Protein AF-A0A9E2RJD7-F1 (afdb_monomer)

Sequence (339 aa):
SLTEQWLLGLLASWIVAVNPAWIDEAVRGLRLESLSLLLLAVLGVWVWARGWPGAVLLGALTGFMALVQSPAFGIVLPLIWLGWLLNLWRERHGLALLRPLQWRWSHLVLASLVAVLMFCPHLYGLYKVHGDPSWPSYGYARWNANVEFRDRLGTVGFPSVEEFEKDLYAGPRITYGEYLFGMHSIPKLLYGHMKGWVESSVYMSTSHTPHLKGLVFLHQASGSTAVLRHVTVVTSVVFVSSLFLTALGWADLWRRPQYWWVPFLSLWGTWYAAFLYSVRVIEPFRHTGHVYPLLLFCLLWGALQAYQWLRAFLFDDAGPPSASLFSTVKNKKLAGTFQ

Solvent-accessible surface area (backbone atoms only — not comparable to full-atom values): 18258 Å² total; per-residue (Å²): 108,72,67,56,55,52,50,50,51,51,50,43,52,50,53,52,74,71,25,55,60,54,56,56,43,59,76,75,45,62,62,52,61,48,44,26,52,34,50,52,48,34,53,49,38,60,61,67,45,56,62,67,69,31,17,49,50,37,6,45,41,46,14,52,36,20,69,78,38,61,69,45,44,77,47,54,54,56,48,57,51,47,56,52,52,50,31,55,54,28,54,78,70,74,43,85,64,44,56,59,75,76,73,47,71,69,35,53,50,48,12,50,50,45,18,48,62,62,37,44,62,58,35,50,50,36,25,72,77,66,76,31,58,60,53,73,52,29,43,53,25,22,29,44,48,49,68,66,43,57,91,46,49,61,38,95,82,40,27,42,62,73,46,37,77,76,34,58,55,44,51,63,92,31,47,58,62,48,48,55,63,67,72,36,52,70,69,57,48,55,52,26,27,54,50,11,38,55,51,42,53,51,50,59,70,45,40,74,42,85,68,47,61,56,51,54,60,74,33,58,90,60,48,71,62,52,52,58,73,70,54,43,74,65,54,47,51,52,47,53,49,48,52,50,23,24,51,49,13,32,59,54,32,54,73,33,49,77,39,38,62,48,50,52,46,35,49,52,52,38,46,87,53,6,38,45,39,53,65,65,69,47,67,55,59,81,70,31,50,53,35,43,67,47,47,44,46,25,26,54,48,11,45,51,52,53,50,54,51,50,50,56,68,74,64,64,72,83,57,76,77,59,60,72,86,72,53,68,83,75,75,76,74,77,86,68,81,86,128

pLDDT: mean 86.59, std 13.79, range [44.34, 98.5]

Radius of gyration: 23.08 Å; Cα contacts (8 Å, |Δi|>4): 358; chains: 1; bounding box: 63×57×62 Å

Structure (mmCIF, N/CA/C/O backbone):
data_AF-A0A9E2RJD7-F1
#
_entry.id   AF-A0A9E2RJD7-F1
#
loop_
_atom_site.group_PDB
_atom_site.id
_atom_site.type_symbol
_atom_site.label_atom_id
_atom_site.label_alt_id
_atom_site.label_comp_id
_atom_site.label_asym_id
_atom_site.label_entity_id
_atom_site.label_seq_id
_atom_site.pdbx_PDB_ins_code
_atom_site.Cartn_x
_atom_site.Cartn_y
_atom_site.Cartn_z
_atom_site.occupancy
_atom_site.B_iso_or_equiv
_atom_site.auth_seq_id
_atom_site.auth_comp_id
_atom_site.auth_asym_id
_atom_site.auth_atom_id
_atom_site.pdbx_PDB_model_num
ATOM 1 N N . SER A 1 1 ? -13.465 -4.434 24.933 1.00 76.12 1 SER A N 1
ATOM 2 C CA . SER A 1 1 ? -13.033 -3.376 25.880 1.00 76.12 1 SER A CA 1
ATOM 3 C C . SER A 1 1 ? -11.780 -2.677 25.349 1.00 76.12 1 SER A C 1
ATOM 5 O O . SER A 1 1 ? -11.195 -3.159 24.384 1.00 76.12 1 SER A O 1
ATOM 7 N N . LEU A 1 2 ? -11.353 -1.546 25.930 1.00 77.25 2 LEU A N 1
ATOM 8 C CA . LEU A 1 2 ? -10.077 -0.907 25.555 1.00 77.25 2 LEU A CA 1
ATOM 9 C C . LEU A 1 2 ? -8.890 -1.862 25.801 1.00 77.25 2 LEU A C 1
ATOM 11 O O . LEU A 1 2 ? -7.984 -1.947 24.981 1.00 77.25 2 LEU A O 1
ATOM 15 N N . THR A 1 3 ? -8.948 -2.643 26.883 1.00 85.94 3 THR A N 1
ATOM 16 C CA . THR A 1 3 ? -7.951 -3.659 27.252 1.00 85.94 3 THR A CA 1
ATOM 17 C C . THR A 1 3 ? -7.737 -4.706 26.159 1.00 85.94 3 THR A C 1
ATOM 19 O O . THR A 1 3 ? -6.598 -5.024 25.836 1.00 85.94 3 THR A O 1
ATOM 22 N N . GLU A 1 4 ? -8.813 -5.200 25.539 1.00 81.31 4 GLU A N 1
ATOM 23 C CA . GLU A 1 4 ? -8.712 -6.150 24.420 1.00 81.31 4 GLU A CA 1
ATOM 24 C C . GLU A 1 4 ? -7.982 -5.529 23.226 1.00 81.31 4 GLU A C 1
ATOM 26 O O . GLU A 1 4 ? -7.115 -6.163 22.641 1.00 81.31 4 GLU A O 1
ATOM 31 N N . GLN A 1 5 ? -8.275 -4.270 22.890 1.00 82.88 5 GLN A N 1
ATOM 32 C CA . GLN A 1 5 ? -7.631 -3.586 21.763 1.00 82.88 5 GLN A CA 1
ATOM 33 C C . GLN A 1 5 ? -6.129 -3.391 21.997 1.00 82.88 5 GLN A C 1
ATOM 35 O O . GLN A 1 5 ? -5.339 -3.602 21.078 1.00 82.88 5 GLN A O 1
ATOM 40 N N . TRP A 1 6 ? -5.729 -3.044 23.224 1.00 87.12 6 TRP A N 1
ATOM 41 C CA . TRP A 1 6 ? -4.317 -2.964 23.607 1.00 87.12 6 TRP A CA 1
ATOM 42 C C . TRP A 1 6 ? -3.618 -4.314 23.506 1.00 87.12 6 TRP A C 1
ATOM 44 O O . TRP A 1 6 ? -2.516 -4.383 22.966 1.00 87.12 6 TRP A O 1
ATOM 54 N N . LEU A 1 7 ? -4.267 -5.385 23.969 1.00 87.75 7 LEU A N 1
ATOM 55 C CA . LEU A 1 7 ? -3.730 -6.736 23.852 1.00 87.75 7 LEU A CA 1
ATOM 56 C C . LEU A 1 7 ? -3.529 -7.128 22.382 1.00 87.75 7 LEU A C 1
ATOM 58 O O . LEU A 1 7 ? -2.461 -7.620 22.031 1.00 87.75 7 LEU A O 1
ATOM 62 N N . LEU A 1 8 ? -4.509 -6.855 21.512 1.00 85.94 8 LEU A N 1
ATOM 63 C CA . LEU A 1 8 ? -4.379 -7.117 20.075 1.00 85.94 8 LEU A CA 1
ATOM 64 C C . LEU A 1 8 ? -3.223 -6.323 19.452 1.00 85.94 8 LEU A C 1
ATOM 66 O O . LEU A 1 8 ? -2.473 -6.868 18.647 1.00 85.94 8 LEU A O 1
ATOM 70 N N . GLY A 1 9 ? -3.052 -5.057 19.840 1.00 85.31 9 GLY A N 1
ATOM 71 C CA . GLY A 1 9 ? -1.931 -4.231 19.390 1.00 85.31 9 GLY A CA 1
ATOM 72 C C . GLY A 1 9 ? -0.574 -4.769 19.851 1.00 85.31 9 GLY A C 1
ATOM 73 O O . GLY A 1 9 ? 0.360 -4.836 19.057 1.00 85.31 9 GLY A O 1
ATOM 74 N N . LEU A 1 10 ? -0.467 -5.202 21.110 1.00 88.00 10 LEU A N 1
ATOM 75 C CA . LEU A 1 10 ? 0.758 -5.787 21.659 1.00 88.00 10 LEU A CA 1
ATOM 76 C C . LEU A 1 10 ? 1.107 -7.112 20.974 1.00 88.00 10 LEU A C 1
ATOM 78 O O . LEU A 1 10 ? 2.258 -7.314 20.591 1.00 88.00 10 LEU A O 1
ATOM 82 N N . LEU A 1 11 ? 0.114 -7.979 20.759 1.00 88.44 11 LEU A N 1
ATOM 83 C CA . LEU A 1 11 ? 0.289 -9.226 20.017 1.00 88.44 11 LEU A CA 1
ATOM 84 C C . LEU A 1 11 ? 0.717 -8.960 18.572 1.00 88.44 11 LEU A C 1
ATOM 86 O O . LEU A 1 11 ? 1.639 -9.610 18.089 1.00 88.44 11 LEU A O 1
ATOM 90 N N . ALA A 1 12 ? 0.104 -7.980 17.901 1.00 86.75 12 ALA A N 1
ATOM 91 C CA . ALA A 1 12 ? 0.487 -7.606 16.545 1.00 86.75 12 ALA A CA 1
ATOM 92 C C . ALA A 1 12 ? 1.952 -7.145 16.480 1.00 86.75 12 ALA A C 1
ATOM 94 O O . ALA A 1 12 ? 2.722 -7.645 15.662 1.00 86.75 12 ALA A O 1
ATOM 95 N N . SER A 1 13 ? 2.356 -6.243 17.378 1.00 87.50 13 SER A N 1
ATOM 96 C CA . SER A 1 13 ? 3.735 -5.753 17.467 1.00 87.50 13 SER A CA 1
ATOM 97 C C . SER A 1 13 ? 4.732 -6.872 17.766 1.00 87.50 13 SER A C 1
ATOM 99 O O . SER A 1 13 ? 5.789 -6.928 17.143 1.00 87.50 13 SER A O 1
ATOM 101 N N . TRP A 1 14 ? 4.391 -7.789 18.676 1.00 90.06 14 TRP A N 1
ATOM 102 C CA . TRP A 1 14 ? 5.241 -8.931 19.006 1.00 90.06 14 TRP A CA 1
ATOM 103 C C . TRP A 1 14 ? 5.425 -9.869 17.810 1.00 90.06 14 TRP A C 1
ATOM 105 O O . TRP A 1 14 ? 6.555 -10.206 17.469 1.00 90.06 14 TRP A O 1
ATOM 115 N N . ILE A 1 15 ? 4.336 -10.222 17.120 1.00 88.25 15 ILE A N 1
ATOM 116 C CA . ILE A 1 15 ? 4.368 -11.073 15.922 1.00 88.25 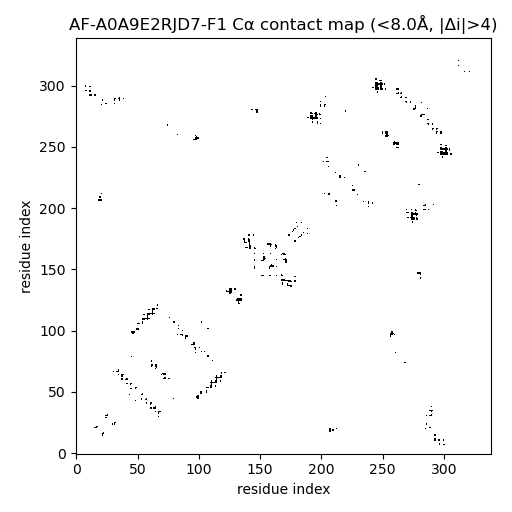15 ILE A CA 1
ATOM 117 C C . ILE A 1 15 ? 5.199 -10.427 14.805 1.00 88.25 15 ILE A C 1
ATOM 119 O O . ILE A 1 15 ? 5.947 -11.134 14.135 1.00 88.25 15 ILE A O 1
ATOM 123 N N . VAL A 1 16 ? 5.094 -9.108 14.601 1.00 87.38 16 VAL A N 1
ATOM 124 C CA . VAL A 1 16 ? 5.932 -8.378 13.631 1.00 87.38 16 VAL A CA 1
ATOM 125 C C . VAL A 1 16 ? 7.406 -8.430 14.036 1.00 87.38 16 VAL A C 1
ATOM 127 O O . VAL A 1 16 ? 8.245 -8.738 13.196 1.00 87.38 16 VAL A O 1
ATOM 130 N N . ALA A 1 17 ? 7.719 -8.195 15.314 1.00 88.81 17 ALA A N 1
ATOM 131 C CA . ALA A 1 17 ? 9.093 -8.173 15.816 1.00 88.81 17 ALA A CA 1
ATOM 132 C C . ALA A 1 17 ? 9.823 -9.520 15.668 1.00 88.81 17 ALA A C 1
ATOM 134 O O . ALA A 1 17 ? 11.034 -9.537 15.468 1.00 88.81 17 ALA A O 1
ATOM 135 N N . VAL A 1 18 ? 9.099 -10.642 15.748 1.00 89.50 18 VAL A N 1
ATOM 136 C CA . VAL A 1 18 ? 9.675 -11.993 15.600 1.00 89.50 18 VAL A CA 1
ATOM 137 C C . VAL A 1 18 ? 9.522 -12.575 14.191 1.00 89.50 18 VAL A C 1
ATOM 139 O O . VAL A 1 18 ? 9.921 -13.714 13.955 1.00 89.50 18 VAL A O 1
ATOM 142 N N . ASN A 1 19 ? 8.918 -11.847 13.248 1.00 86.00 19 ASN A N 1
ATOM 143 C CA . ASN A 1 19 ? 8.675 -12.360 11.903 1.00 86.00 19 ASN A CA 1
ATOM 144 C C . ASN A 1 19 ? 9.990 -12.386 11.089 1.00 86.00 19 ASN A C 1
ATOM 146 O O . ASN A 1 19 ? 10.577 -11.326 10.854 1.00 86.00 19 ASN A O 1
ATOM 150 N N . PRO A 1 20 ? 10.429 -13.556 10.583 1.00 85.69 20 PRO A N 1
ATOM 151 C CA . PRO A 1 20 ? 11.684 -13.671 9.838 1.00 85.69 20 PRO A CA 1
ATOM 152 C C . PRO A 1 20 ? 11.762 -12.778 8.596 1.00 85.69 20 PRO A C 1
ATOM 154 O O . PRO A 1 20 ? 12.820 -12.240 8.294 1.00 85.69 20 PRO A O 1
ATOM 157 N N . ALA A 1 21 ? 10.651 -12.569 7.884 1.00 84.25 21 ALA A N 1
ATOM 158 C CA . ALA A 1 21 ? 10.646 -11.712 6.704 1.00 84.25 21 ALA A CA 1
ATOM 159 C C . ALA A 1 21 ? 10.897 -10.239 7.057 1.00 84.25 21 ALA A C 1
ATOM 161 O O . ALA A 1 21 ? 11.574 -9.560 6.292 1.00 84.25 21 ALA A O 1
ATOM 162 N N . TRP A 1 22 ? 10.413 -9.764 8.209 1.00 86.06 22 TRP A N 1
ATOM 163 C CA . TRP A 1 22 ? 10.735 -8.428 8.723 1.00 86.06 22 TRP A CA 1
ATOM 164 C C . TRP A 1 22 ? 12.186 -8.314 9.177 1.00 86.06 22 TRP A C 1
ATOM 166 O O . TRP A 1 22 ? 12.828 -7.308 8.899 1.00 86.06 22 TRP A O 1
ATOM 176 N N . ILE A 1 23 ? 12.717 -9.352 9.825 1.00 88.12 23 ILE A N 1
ATOM 177 C CA . ILE A 1 23 ? 14.126 -9.398 10.235 1.00 88.12 23 ILE A CA 1
ATOM 178 C C . ILE A 1 23 ? 15.042 -9.337 9.003 1.00 88.12 23 ILE A C 1
ATOM 180 O O . ILE A 1 23 ? 15.998 -8.566 8.989 1.00 88.12 23 ILE A O 1
ATOM 184 N N . ASP A 1 24 ? 14.726 -10.091 7.947 1.00 85.75 24 ASP A N 1
ATOM 185 C CA . ASP A 1 24 ? 15.478 -10.062 6.688 1.00 85.75 24 ASP A CA 1
ATOM 186 C C . ASP A 1 24 ? 15.461 -8.676 6.026 1.00 85.75 24 ASP A C 1
ATOM 188 O O . ASP A 1 24 ? 16.487 -8.219 5.519 1.00 85.75 24 ASP A O 1
ATOM 192 N N . GLU A 1 25 ? 14.300 -8.013 5.988 1.00 85.56 25 GLU A N 1
ATOM 193 C CA . GLU A 1 25 ? 14.186 -6.675 5.395 1.00 85.56 25 GLU A CA 1
ATOM 194 C C . GLU A 1 25 ? 14.903 -5.612 6.234 1.00 85.56 25 GLU A C 1
ATOM 196 O O . GLU A 1 25 ? 15.566 -4.749 5.656 1.00 85.56 25 GLU A O 1
ATOM 201 N N . ALA A 1 26 ? 14.914 -5.750 7.563 1.00 86.75 26 ALA A N 1
ATOM 202 C CA . ALA A 1 26 ? 15.618 -4.828 8.453 1.00 86.75 26 ALA A CA 1
ATOM 203 C C . ALA A 1 26 ? 17.128 -4.781 8.171 1.00 86.75 26 ALA A C 1
ATOM 205 O O . ALA A 1 26 ? 17.757 -3.731 8.311 1.00 86.75 26 ALA A O 1
ATOM 206 N N . VAL A 1 27 ? 17.711 -5.893 7.708 1.00 86.94 27 VAL A N 1
ATOM 207 C CA . VAL A 1 27 ? 19.126 -5.967 7.297 1.00 86.94 27 VAL A CA 1
ATOM 208 C C . VAL A 1 27 ? 19.354 -5.373 5.897 1.00 86.94 27 VAL A C 1
ATOM 210 O O . VAL A 1 27 ? 20.455 -4.923 5.585 1.00 86.94 27 VAL A O 1
ATOM 213 N N . ARG A 1 28 ? 18.322 -5.323 5.046 1.00 83.25 28 ARG A N 1
ATOM 214 C CA . ARG A 1 28 ? 18.380 -4.813 3.659 1.00 83.25 28 ARG A CA 1
ATOM 215 C C . ARG A 1 28 ? 18.117 -3.306 3.543 1.00 83.25 28 ARG A C 1
ATOM 217 O O . ARG A 1 28 ? 18.177 -2.755 2.440 1.00 83.25 28 ARG A O 1
ATOM 224 N N . GLY A 1 29 ? 17.871 -2.642 4.671 1.00 85.56 29 GLY A N 1
ATOM 225 C CA . GLY A 1 29 ? 17.759 -1.193 4.805 1.00 85.56 29 GLY A CA 1
ATOM 226 C C . GLY A 1 29 ? 16.398 -0.748 5.334 1.00 85.56 29 GLY A C 1
ATOM 227 O O . GLY A 1 29 ? 15.373 -1.317 4.993 1.00 85.56 29 GLY A O 1
ATOM 228 N N . LEU A 1 30 ? 16.388 0.355 6.090 1.00 88.31 30 LEU A N 1
ATOM 229 C CA . LEU A 1 30 ? 15.253 0.822 6.906 1.00 88.31 30 LEU A CA 1
ATOM 230 C C . LEU A 1 30 ? 14.035 1.351 6.124 1.00 88.31 30 LEU A C 1
ATOM 232 O O . LEU A 1 30 ? 13.178 2.034 6.690 1.00 88.31 30 LEU A O 1
ATOM 236 N N . ARG A 1 31 ? 13.967 1.140 4.806 1.00 90.56 31 ARG A N 1
ATOM 237 C CA . ARG A 1 31 ? 12.946 1.759 3.950 1.00 90.56 31 ARG A CA 1
ATOM 238 C C . ARG A 1 31 ? 11.554 1.219 4.268 1.00 90.56 31 ARG A C 1
ATOM 240 O O . ARG A 1 31 ? 10.615 2.007 4.366 1.00 90.56 31 ARG A O 1
ATOM 247 N N . LEU A 1 32 ? 11.415 -0.098 4.411 1.00 89.75 32 LEU A N 1
ATOM 248 C CA . LEU A 1 32 ? 10.120 -0.744 4.627 1.00 89.75 32 LEU A CA 1
ATOM 249 C C . LEU A 1 32 ? 9.598 -0.482 6.045 1.00 89.75 32 LEU A C 1
ATOM 251 O O . LEU A 1 32 ? 8.421 -0.179 6.234 1.00 89.75 32 LEU A O 1
ATOM 255 N N . GLU A 1 33 ? 10.482 -0.527 7.034 1.00 90.81 33 GLU A N 1
ATOM 256 C CA . GLU A 1 33 ? 10.220 -0.223 8.440 1.00 90.81 33 GLU A CA 1
ATOM 257 C C . GLU A 1 33 ? 9.784 1.232 8.583 1.00 90.81 33 GLU A C 1
ATOM 259 O O . GLU A 1 33 ? 8.754 1.516 9.192 1.00 90.81 33 GLU A O 1
ATOM 264 N N . SER A 1 34 ? 10.519 2.149 7.943 1.00 94.19 34 SER A N 1
ATOM 265 C CA . SER A 1 34 ? 10.184 3.574 7.918 1.00 94.19 34 SER A CA 1
ATOM 266 C C . SER A 1 34 ? 8.831 3.811 7.256 1.00 94.19 34 SER A C 1
ATOM 268 O O . SER A 1 34 ? 8.023 4.571 7.781 1.00 94.19 34 SER A O 1
ATOM 270 N N . LEU A 1 35 ? 8.538 3.131 6.142 1.00 93.44 35 LE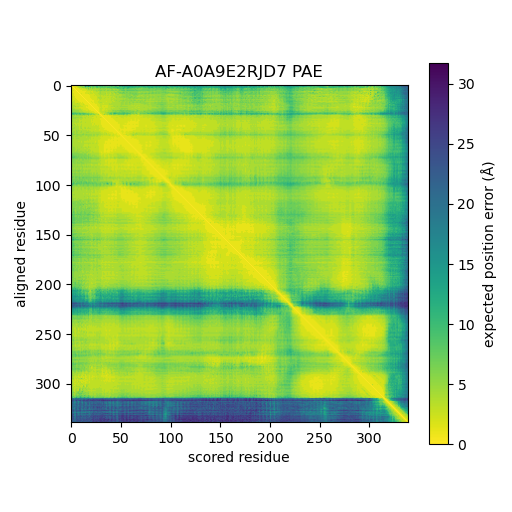U A N 1
ATOM 271 C CA . LEU A 1 35 ? 7.239 3.233 5.475 1.00 93.44 35 LEU A CA 1
ATOM 272 C C . LEU A 1 35 ? 6.093 2.743 6.368 1.00 93.44 35 LEU A C 1
ATOM 274 O O . LEU A 1 35 ? 5.027 3.354 6.398 1.00 93.44 35 LEU A O 1
ATOM 278 N N . SER A 1 36 ? 6.322 1.667 7.114 1.00 93.12 36 SER A N 1
ATOM 279 C CA . SER A 1 36 ? 5.347 1.086 8.045 1.00 93.12 36 SER A CA 1
ATOM 280 C C . SER A 1 36 ? 5.091 2.004 9.229 1.00 93.12 36 SER A C 1
ATOM 282 O O . SER A 1 36 ? 3.942 2.288 9.560 1.00 93.12 36 SER A O 1
ATOM 284 N N . LEU A 1 37 ? 6.162 2.522 9.832 1.00 94.50 37 LEU A N 1
ATOM 285 C CA . LEU A 1 37 ? 6.088 3.483 10.923 1.00 94.50 37 LEU A CA 1
ATOM 286 C C . LEU A 1 37 ? 5.369 4.760 10.480 1.00 94.50 37 LEU A C 1
ATOM 288 O O . LEU A 1 37 ? 4.480 5.235 11.183 1.00 94.50 37 LEU A O 1
ATOM 292 N N . LEU A 1 38 ? 5.708 5.290 9.301 1.00 96.25 38 LEU A N 1
ATOM 293 C CA . LEU A 1 38 ? 5.057 6.469 8.733 1.00 96.25 38 LEU A CA 1
ATOM 294 C C . LEU A 1 38 ? 3.583 6.208 8.426 1.00 96.25 38 LEU A C 1
ATOM 296 O O . LEU A 1 38 ? 2.761 7.059 8.754 1.00 96.25 38 LEU A O 1
ATOM 300 N N . LEU A 1 39 ? 3.219 5.042 7.880 1.00 94.12 39 LEU A N 1
ATOM 301 C CA . LEU A 1 39 ? 1.813 4.682 7.685 1.00 94.12 39 LEU A CA 1
ATOM 302 C C . LEU A 1 39 ? 1.061 4.673 9.022 1.00 94.12 39 LEU A C 1
ATOM 304 O O . LEU A 1 39 ? 0.007 5.295 9.135 1.00 94.12 39 LEU A O 1
ATOM 308 N N . LEU A 1 40 ? 1.604 4.017 10.051 1.00 93.62 40 LEU A N 1
ATOM 309 C CA . LEU A 1 40 ? 0.987 3.985 11.380 1.00 93.62 40 LEU A CA 1
ATOM 310 C C . LEU A 1 40 ? 0.882 5.388 11.996 1.00 93.62 40 LEU A C 1
ATOM 312 O O . LEU A 1 40 ? -0.145 5.714 12.590 1.00 93.62 40 LEU A O 1
ATOM 316 N N . ALA A 1 41 ? 1.893 6.239 11.813 1.00 96.81 41 ALA A N 1
ATOM 317 C CA . ALA A 1 41 ? 1.878 7.624 12.272 1.00 96.81 41 ALA A CA 1
ATOM 318 C C . ALA A 1 41 ? 0.816 8.459 11.538 1.00 96.81 41 ALA A C 1
ATOM 320 O O . ALA A 1 41 ? 0.040 9.162 12.185 1.00 96.81 41 ALA A O 1
ATOM 321 N N . VAL A 1 42 ? 0.724 8.342 10.208 1.00 96.56 42 VAL A N 1
ATOM 322 C CA . VAL A 1 42 ? -0.322 8.981 9.394 1.00 96.56 42 VAL A CA 1
ATOM 323 C C . VAL A 1 42 ? -1.703 8.556 9.881 1.00 96.56 42 VAL A C 1
ATOM 325 O O . VAL A 1 42 ? -2.555 9.412 10.107 1.00 96.56 42 VAL A O 1
ATOM 328 N N . LEU A 1 43 ? -1.927 7.257 10.094 1.00 93.56 43 LEU A N 1
ATOM 329 C CA . LEU A 1 43 ? -3.207 6.740 10.580 1.00 93.56 43 LEU A CA 1
ATOM 330 C C . LEU A 1 43 ? -3.513 7.216 12.001 1.00 93.56 43 LEU A C 1
ATOM 332 O O . LEU A 1 43 ? -4.638 7.629 12.278 1.00 93.56 43 LEU A O 1
ATOM 336 N N . GLY A 1 44 ? -2.519 7.224 12.888 1.00 94.19 44 GLY A N 1
ATOM 337 C CA . GLY A 1 44 ? -2.653 7.749 14.243 1.00 94.19 44 GLY A CA 1
ATOM 338 C C . GLY A 1 44 ? -3.061 9.221 14.244 1.00 94.19 44 GLY A C 1
ATOM 339 O O . GLY A 1 44 ? -4.039 9.596 14.892 1.00 94.19 44 GLY A O 1
ATOM 340 N N . VAL A 1 45 ? -2.375 10.053 13.459 1.00 96.56 45 VAL A N 1
ATOM 341 C CA . VAL A 1 45 ? -2.702 11.477 13.313 1.00 96.56 45 VAL A CA 1
ATOM 342 C C . VAL A 1 45 ? -4.075 11.653 12.675 1.00 96.56 45 VAL A C 1
ATOM 344 O O . VAL A 1 45 ? -4.883 12.419 13.193 1.00 96.56 45 VAL A O 1
ATOM 347 N N . TRP A 1 46 ? -4.390 10.908 11.615 1.00 94.75 46 TRP A N 1
ATOM 348 C CA . TRP A 1 46 ? -5.696 10.957 10.963 1.00 94.75 46 TRP A CA 1
ATOM 349 C C . TRP A 1 46 ? -6.835 10.617 11.935 1.00 94.75 46 TRP A C 1
ATOM 351 O O . TRP A 1 46 ? -7.852 11.306 11.964 1.00 94.75 46 TRP A O 1
ATOM 361 N N . VAL A 1 47 ? -6.673 9.612 12.796 1.00 92.31 47 VAL A N 1
ATOM 362 C CA . VAL A 1 47 ? -7.711 9.218 13.762 1.00 92.31 47 VAL A CA 1
ATOM 363 C C . VAL A 1 47 ? -7.819 10.205 14.931 1.00 92.31 47 VAL A C 1
ATOM 365 O O . VAL A 1 47 ? -8.935 10.558 15.338 1.00 92.31 47 VAL A O 1
ATOM 368 N N . TRP A 1 48 ? -6.693 10.672 15.472 1.00 94.38 48 TRP A N 1
ATOM 369 C CA . TRP A 1 48 ? -6.665 11.348 16.772 1.00 94.38 48 TRP A CA 1
ATOM 370 C C . TRP A 1 48 ? -6.460 12.857 16.700 1.00 94.38 48 TRP A C 1
ATOM 372 O O . TRP A 1 48 ? -7.126 13.582 17.446 1.00 94.38 48 TRP A O 1
ATOM 382 N N . ALA A 1 49 ? -5.606 13.342 15.799 1.00 94.50 49 ALA A N 1
ATOM 383 C CA . ALA A 1 49 ? -5.261 14.756 15.728 1.00 94.50 49 ALA A CA 1
ATOM 384 C C . ALA A 1 49 ? -6.450 15.620 15.287 1.00 94.50 49 ALA A C 1
ATOM 386 O O . ALA A 1 49 ? -7.426 15.146 14.694 1.00 94.50 49 ALA A O 1
ATOM 387 N N . ARG A 1 50 ? -6.382 16.910 15.632 1.00 95.69 50 ARG A N 1
ATOM 388 C CA . ARG A 1 50 ? -7.465 17.883 15.451 1.00 95.69 50 ARG A CA 1
ATOM 389 C C . ARG A 1 50 ? -6.911 19.224 14.967 1.00 95.69 50 ARG A C 1
ATOM 391 O O . ARG A 1 50 ? -5.766 19.574 15.251 1.00 95.69 50 ARG A O 1
ATOM 398 N N . GLY A 1 51 ? -7.766 19.985 14.286 1.00 96.62 51 GLY A N 1
ATOM 399 C CA . GLY A 1 51 ? -7.502 21.371 13.893 1.00 96.62 51 GLY A CA 1
ATOM 400 C C . GLY A 1 51 ? -6.343 21.551 12.908 1.00 96.62 51 GLY A C 1
ATOM 401 O O . GLY A 1 51 ? -5.862 20.601 12.288 1.00 96.62 51 GLY A O 1
ATOM 402 N N . TRP A 1 52 ? -5.897 22.801 12.777 1.00 98.00 52 TRP A N 1
ATOM 403 C CA . TRP A 1 52 ? -4.818 23.201 11.872 1.00 98.00 52 TRP A CA 1
ATOM 404 C C . TRP A 1 52 ? -3.469 22.520 12.162 1.00 98.00 52 TRP A C 1
ATOM 406 O O . TRP A 1 52 ? -2.875 22.017 11.208 1.00 98.00 52 TRP A O 1
ATOM 416 N N . PRO A 1 53 ? -2.999 22.398 13.425 1.00 98.06 53 PRO A N 1
ATOM 417 C CA . PRO A 1 53 ? -1.746 21.693 13.709 1.00 98.06 53 PRO A CA 1
ATOM 418 C C . PRO A 1 53 ? -1.800 20.218 13.296 1.00 98.06 53 PRO A C 1
ATOM 420 O O . PRO A 1 53 ? -0.847 19.700 12.720 1.00 98.06 53 PRO A O 1
ATOM 423 N N . GLY A 1 54 ? -2.942 19.554 13.518 1.00 97.69 54 GLY A N 1
ATOM 424 C CA . GLY A 1 54 ? -3.157 18.178 13.072 1.00 97.69 54 GLY A CA 1
ATOM 425 C C . GLY A 1 54 ? -3.114 18.035 11.550 1.00 97.69 54 GLY A C 1
ATOM 426 O O . GLY A 1 54 ? -2.553 17.065 11.053 1.00 97.69 54 GLY A O 1
ATOM 427 N N . ALA A 1 55 ? -3.656 19.005 10.808 1.00 98.06 55 ALA A N 1
ATOM 428 C CA . ALA A 1 55 ? -3.580 19.032 9.346 1.00 98.06 55 ALA A CA 1
ATOM 429 C C . ALA A 1 55 ? -2.146 19.201 8.829 1.00 98.06 55 ALA A C 1
ATOM 431 O O . ALA A 1 55 ? -1.745 18.477 7.919 1.00 98.06 55 ALA A O 1
ATOM 432 N N . VAL A 1 56 ? -1.366 20.110 9.423 1.00 98.44 56 VAL A N 1
ATOM 433 C CA . VAL A 1 56 ? 0.052 20.285 9.068 1.00 98.44 56 VAL A CA 1
ATOM 434 C C . VAL A 1 56 ? 0.829 19.002 9.340 1.00 98.44 56 VAL A C 1
ATOM 436 O O . VAL A 1 56 ? 1.551 18.535 8.464 1.00 98.44 56 VAL A O 1
ATOM 439 N N . LEU A 1 57 ? 0.634 18.390 10.511 1.00 98.25 57 LEU A N 1
ATOM 440 C CA . LEU A 1 57 ? 1.301 17.141 10.870 1.00 98.25 57 LEU A CA 1
ATOM 441 C C . LEU A 1 57 ? 0.913 15.986 9.934 1.00 98.25 57 LEU A C 1
ATOM 443 O O . LEU A 1 57 ? 1.782 15.244 9.484 1.00 98.25 57 LEU A O 1
ATOM 447 N N . LEU A 1 58 ? -0.376 15.855 9.602 1.00 98.00 58 LEU A N 1
ATOM 448 C CA . LEU A 1 58 ? -0.871 14.841 8.669 1.00 98.00 58 LEU A CA 1
ATOM 449 C C . LEU A 1 58 ? -0.244 15.010 7.282 1.00 98.00 58 LEU A C 1
ATOM 451 O O . LEU A 1 58 ? 0.226 14.036 6.690 1.00 98.00 58 LEU A O 1
ATOM 455 N N . GLY A 1 59 ? -0.207 16.247 6.782 1.00 98.06 59 GLY A N 1
ATOM 456 C CA . GLY A 1 59 ? 0.431 16.582 5.515 1.00 98.06 59 GLY A CA 1
ATOM 457 C C . GLY A 1 59 ? 1.930 16.303 5.526 1.00 98.06 59 GLY A C 1
ATOM 458 O O . GLY A 1 59 ? 2.441 15.691 4.593 1.00 98.06 59 GLY A O 1
ATOM 459 N N . ALA A 1 60 ? 2.619 16.667 6.609 1.00 98.31 60 ALA A N 1
ATOM 460 C CA . ALA A 1 60 ? 4.053 16.455 6.742 1.00 98.31 60 ALA A CA 1
ATOM 461 C C . ALA A 1 60 ? 4.420 14.966 6.744 1.00 98.31 60 ALA A C 1
ATOM 463 O O . ALA A 1 60 ? 5.281 14.538 5.979 1.00 98.31 60 ALA A O 1
ATOM 464 N N . LEU A 1 61 ? 3.719 14.155 7.544 1.00 98.06 61 LEU A N 1
ATOM 465 C CA . LEU A 1 61 ? 3.924 12.705 7.581 1.00 98.06 61 LEU A CA 1
ATOM 466 C C . LEU A 1 61 ? 3.611 12.046 6.233 1.00 98.06 61 LEU A C 1
ATOM 468 O O . LEU A 1 61 ? 4.354 11.172 5.795 1.00 98.06 61 LEU A O 1
ATOM 472 N N . THR A 1 62 ? 2.558 12.496 5.545 1.00 97.56 62 THR A N 1
ATOM 473 C CA . THR A 1 62 ? 2.217 11.995 4.204 1.00 97.56 62 THR A CA 1
ATOM 474 C C . THR A 1 62 ? 3.279 12.382 3.169 1.00 97.56 62 THR A C 1
ATOM 476 O O . THR A 1 62 ? 3.655 11.558 2.337 1.00 97.56 62 THR A O 1
ATOM 479 N N . GLY A 1 63 ? 3.817 13.604 3.248 1.00 97.62 63 GLY A N 1
ATOM 480 C CA . GLY A 1 63 ? 4.932 14.069 2.421 1.00 97.62 63 GLY A CA 1
ATOM 481 C C . GLY A 1 63 ? 6.211 13.260 2.653 1.00 97.62 63 GLY A C 1
ATOM 482 O O . GLY A 1 63 ? 6.815 12.784 1.695 1.00 97.62 63 GLY A O 1
ATOM 483 N N . PHE A 1 64 ? 6.585 13.012 3.914 1.00 97.56 64 PHE A N 1
ATOM 484 C CA . PHE A 1 64 ? 7.704 12.123 4.251 1.00 97.56 64 PHE A CA 1
ATOM 485 C C . PHE A 1 64 ? 7.490 10.706 3.718 1.00 97.56 64 PHE A C 1
ATOM 487 O O . PHE A 1 64 ? 8.397 10.129 3.123 1.00 97.56 64 PHE A O 1
ATOM 494 N N . MET A 1 65 ? 6.283 10.158 3.870 1.00 96.12 65 MET A N 1
ATOM 495 C CA . MET A 1 65 ? 5.948 8.833 3.352 1.00 96.12 65 MET A CA 1
ATOM 496 C C . MET A 1 65 ? 6.104 8.763 1.826 1.00 96.12 65 MET A C 1
ATOM 498 O O . MET A 1 65 ? 6.659 7.793 1.311 1.00 96.12 65 MET A O 1
ATOM 502 N N . ALA A 1 66 ? 5.691 9.808 1.104 1.00 95.12 66 ALA A N 1
ATOM 503 C CA . ALA A 1 66 ? 5.877 9.918 -0.341 1.00 95.12 66 ALA A CA 1
ATOM 504 C C . ALA A 1 66 ? 7.351 10.049 -0.755 1.00 95.12 66 ALA A C 1
ATOM 506 O O . ALA A 1 66 ? 7.753 9.484 -1.770 1.00 95.12 66 ALA A O 1
ATOM 507 N N . LEU A 1 67 ? 8.178 10.739 0.034 1.00 95.81 67 LEU A N 1
ATOM 508 C CA . LEU A 1 67 ? 9.625 10.804 -0.199 1.00 95.81 67 LEU A CA 1
ATOM 509 C C . LEU A 1 67 ? 10.301 9.439 0.008 1.00 95.81 67 LEU A C 1
ATOM 511 O O . LEU A 1 67 ? 11.207 9.086 -0.743 1.00 95.81 67 LEU A O 1
ATOM 515 N N . VAL A 1 68 ? 9.838 8.642 0.977 1.00 94.88 68 VAL A N 1
ATOM 516 C CA . VAL A 1 68 ? 10.308 7.258 1.171 1.00 94.88 68 VAL A CA 1
ATOM 517 C C . VAL A 1 68 ? 9.841 6.359 0.021 1.00 94.88 68 VAL A C 1
ATOM 519 O O . VAL A 1 68 ? 10.605 5.528 -0.484 1.00 94.88 68 VAL A O 1
ATOM 522 N N . GLN A 1 69 ? 8.592 6.504 -0.423 1.00 92.38 69 GLN A N 1
ATOM 523 C CA . GLN A 1 69 ? 8.027 5.731 -1.525 1.00 92.38 69 GLN A CA 1
ATOM 524 C C . GLN A 1 69 ? 6.940 6.523 -2.257 1.00 92.38 69 GLN A C 1
ATOM 526 O O . GLN A 1 69 ? 5.807 6.615 -1.792 1.00 92.38 69 GLN A O 1
ATOM 531 N N . SER A 1 70 ? 7.260 7.033 -3.450 1.00 91.94 70 SER A N 1
ATOM 532 C CA . SER A 1 70 ? 6.383 7.942 -4.201 1.00 91.94 70 SER A CA 1
ATOM 533 C C . SER A 1 70 ? 4.968 7.413 -4.486 1.00 91.94 70 SER A C 1
ATOM 535 O O . SER A 1 70 ? 4.032 8.208 -4.367 1.00 91.94 70 SER A O 1
ATOM 537 N N . PRO A 1 71 ? 4.729 6.103 -4.739 1.00 89.00 71 PRO A N 1
ATOM 538 C CA . PRO A 1 71 ? 3.367 5.570 -4.831 1.00 89.00 71 PRO A CA 1
ATOM 539 C C . PRO A 1 71 ? 2.495 5.802 -3.590 1.00 89.00 71 PRO A C 1
ATOM 541 O O . PRO A 1 71 ? 1.275 5.865 -3.721 1.00 89.00 71 PRO A O 1
ATOM 544 N N . ALA A 1 72 ? 3.083 5.978 -2.398 1.00 89.69 72 ALA A N 1
ATOM 545 C CA . ALA A 1 72 ? 2.329 6.254 -1.175 1.00 89.69 72 ALA A CA 1
ATOM 546 C C . ALA A 1 72 ? 1.480 7.527 -1.301 1.00 89.69 72 ALA A C 1
ATOM 548 O O . ALA A 1 72 ? 0.376 7.582 -0.761 1.00 89.69 72 ALA A O 1
ATOM 549 N N . PHE A 1 73 ? 1.943 8.515 -2.073 1.00 90.00 73 PHE A N 1
ATOM 550 C CA . PHE A 1 73 ? 1.201 9.746 -2.330 1.00 90.00 73 PHE A CA 1
ATOM 551 C C . PHE A 1 73 ? -0.144 9.477 -3.023 1.00 90.00 73 PHE A C 1
ATOM 553 O O . PHE A 1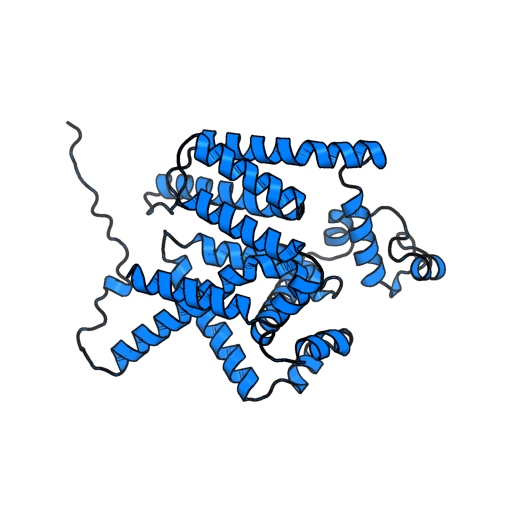 73 ? -1.181 9.983 -2.597 1.00 90.00 73 PHE A O 1
ATOM 560 N N . GLY A 1 74 ? -0.136 8.614 -4.046 1.00 87.25 74 GLY A N 1
ATOM 561 C CA . GLY A 1 74 ? -1.326 8.206 -4.800 1.00 87.25 74 GLY A CA 1
ATOM 562 C C . GLY A 1 74 ? -2.240 7.227 -4.058 1.00 87.25 74 GLY A C 1
ATOM 563 O O . GLY A 1 74 ? -3.304 6.884 -4.562 1.00 87.25 74 GLY A O 1
ATOM 564 N N . ILE A 1 75 ? -1.847 6.773 -2.868 1.00 87.12 75 ILE A N 1
ATOM 565 C CA . ILE A 1 75 ? -2.616 5.827 -2.054 1.00 87.12 75 ILE A CA 1
ATOM 566 C C . ILE A 1 75 ? -3.211 6.530 -0.833 1.00 87.12 75 ILE A C 1
ATOM 568 O O . ILE A 1 75 ? -4.422 6.508 -0.618 1.00 87.12 75 ILE A O 1
ATOM 572 N N . VAL A 1 76 ? -2.361 7.176 -0.039 1.00 90.62 76 VAL A N 1
ATOM 573 C CA . VAL A 1 76 ? -2.719 7.708 1.278 1.00 90.62 76 VAL A CA 1
ATOM 574 C C . VAL A 1 76 ? -3.603 8.947 1.165 1.00 90.62 76 VAL A C 1
ATOM 576 O O . VAL A 1 76 ? -4.622 9.031 1.851 1.00 90.62 76 VAL A O 1
ATOM 579 N N . LEU A 1 77 ? -3.268 9.898 0.286 1.00 92.12 77 LEU A N 1
ATOM 580 C CA . LEU A 1 77 ? -4.087 11.103 0.126 1.00 92.12 77 LEU A CA 1
ATOM 581 C C . LEU A 1 77 ? -5.481 10.786 -0.432 1.00 92.12 77 LEU A C 1
ATOM 583 O O . LEU A 1 77 ? -6.456 11.234 0.181 1.00 92.12 77 LEU A O 1
ATOM 587 N N . PRO A 1 78 ? -5.632 9.997 -1.518 1.00 91.81 78 PRO A N 1
ATOM 588 C CA . PRO A 1 78 ? -6.956 9.626 -2.007 1.00 91.81 78 PRO A CA 1
ATOM 589 C C . PRO A 1 78 ? -7.799 8.895 -0.969 1.00 91.81 78 PRO A C 1
ATOM 591 O O . PRO A 1 78 ? -8.992 9.158 -0.886 1.00 91.81 78 PRO A O 1
ATOM 594 N N . LEU A 1 79 ? -7.201 8.043 -0.130 1.00 88.62 79 LEU A N 1
ATOM 595 C CA . LEU A 1 79 ? -7.914 7.404 0.975 1.00 88.62 79 LEU A CA 1
ATOM 596 C C . LEU A 1 79 ? -8.475 8.422 1.975 1.00 88.62 79 LEU A C 1
ATOM 598 O O . LEU A 1 79 ? -9.644 8.329 2.352 1.00 88.62 79 LEU A O 1
ATOM 602 N N . ILE A 1 80 ? -7.649 9.366 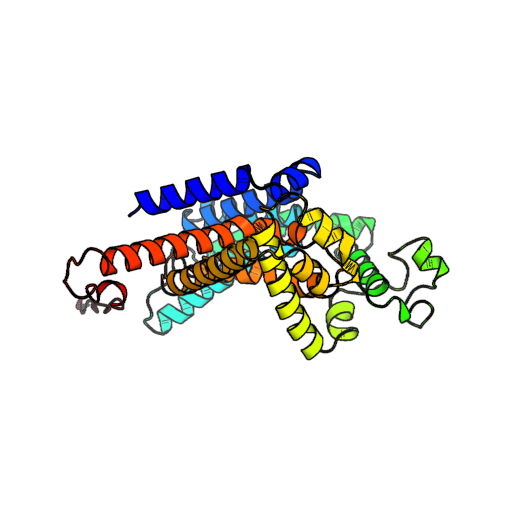2.436 1.00 92.50 80 ILE A N 1
ATOM 603 C CA . ILE A 1 80 ? -8.066 10.379 3.417 1.00 92.50 80 ILE A CA 1
ATOM 604 C C . ILE A 1 80 ? -9.239 11.192 2.854 1.00 92.50 80 ILE A C 1
ATOM 606 O O . ILE A 1 80 ? -10.244 11.401 3.540 1.00 92.50 80 ILE A O 1
ATOM 610 N N . TRP A 1 81 ? -9.137 11.594 1.585 1.00 95.50 81 TRP A N 1
ATOM 611 C CA . TRP A 1 81 ? -10.207 12.285 0.868 1.00 95.50 81 TRP A CA 1
ATOM 612 C C . TRP A 1 81 ? -11.449 11.415 0.685 1.00 95.50 81 TRP A C 1
ATOM 614 O O . TRP A 1 81 ? -12.557 11.886 0.935 1.00 95.50 81 TRP A O 1
ATOM 624 N N . LEU A 1 82 ? -11.287 10.144 0.317 1.00 92.25 82 LEU A N 1
ATOM 625 C CA . LEU A 1 82 ? -12.385 9.194 0.168 1.00 92.25 82 LEU A CA 1
ATOM 626 C C . LEU A 1 82 ? -13.143 9.020 1.486 1.00 92.25 82 LEU A C 1
ATOM 628 O O . LEU A 1 82 ? -14.366 9.069 1.485 1.00 92.25 82 LEU A O 1
ATOM 632 N N . GLY A 1 83 ? -12.447 8.895 2.619 1.00 90.88 83 GLY A N 1
ATOM 633 C CA . GLY A 1 83 ? -13.087 8.815 3.934 1.00 90.88 83 GLY A CA 1
ATOM 634 C C . GLY A 1 83 ? -13.937 10.043 4.262 1.00 90.88 83 GLY A C 1
ATOM 635 O O . GLY A 1 83 ? -15.048 9.914 4.779 1.00 90.88 83 GLY A O 1
ATOM 636 N N . TRP A 1 84 ? -13.462 11.236 3.904 1.00 94.75 84 TRP A N 1
ATOM 637 C CA . TRP A 1 84 ? -14.229 12.471 4.066 1.00 94.75 84 TRP A CA 1
ATOM 638 C C . TRP A 1 84 ? -15.428 12.558 3.110 1.00 94.75 84 TRP A C 1
ATOM 640 O O . TRP A 1 84 ? -16.538 12.861 3.548 1.00 94.75 84 TRP A O 1
ATOM 650 N N . LEU A 1 85 ? -15.244 12.224 1.829 1.00 95.12 85 LEU A N 1
ATOM 651 C CA . LEU A 1 85 ? -16.320 12.192 0.830 1.00 95.12 85 LEU A CA 1
ATOM 652 C C . LEU A 1 85 ? -17.407 11.173 1.192 1.00 95.12 85 LEU A C 1
ATOM 654 O O . LEU A 1 85 ? -18.597 11.464 1.065 1.00 95.12 85 LEU A O 1
ATOM 658 N N . LEU A 1 86 ? -17.014 10.001 1.695 1.00 92.62 86 LEU A N 1
ATOM 659 C CA . LEU A 1 86 ? -17.940 8.990 2.197 1.00 92.62 86 LEU A CA 1
ATOM 660 C C . LEU A 1 86 ? -18.749 9.522 3.379 1.00 92.62 86 LEU A C 1
ATOM 662 O O . LEU A 1 86 ? -19.947 9.265 3.444 1.00 92.62 86 LEU A O 1
ATOM 666 N N . ASN A 1 87 ? -18.146 10.297 4.281 1.00 92.31 87 ASN A N 1
ATOM 667 C CA . ASN A 1 87 ? -18.885 10.935 5.369 1.00 92.31 87 ASN A CA 1
ATOM 668 C C . ASN A 1 87 ? -19.905 11.957 4.871 1.00 92.31 87 ASN A C 1
ATOM 670 O O . ASN A 1 87 ? -21.043 11.912 5.330 1.00 92.31 87 ASN A O 1
ATOM 674 N N . LEU A 1 88 ? -19.557 12.794 3.890 1.00 93.25 88 LEU A N 1
ATOM 675 C CA . LEU A 1 88 ? -20.525 13.704 3.269 1.00 93.25 88 LEU A CA 1
ATOM 676 C C . LEU A 1 88 ? -21.688 12.955 2.615 1.00 93.25 88 LEU A C 1
ATOM 678 O O . LEU A 1 88 ? -22.848 13.343 2.754 1.00 93.25 88 LEU A O 1
ATOM 682 N N . TRP A 1 89 ? -21.389 11.873 1.893 1.00 95.00 89 TRP A N 1
ATOM 683 C CA . TRP A 1 89 ? -22.418 11.041 1.279 1.00 95.00 89 TRP A CA 1
ATOM 684 C C . TRP A 1 89 ? -23.318 10.404 2.346 1.00 95.00 89 TRP A C 1
ATOM 686 O O . TRP A 1 89 ? -24.540 10.475 2.231 1.00 95.00 89 TRP A O 1
ATOM 696 N N . ARG A 1 90 ? -22.743 9.850 3.419 1.00 92.50 90 ARG A N 1
ATOM 697 C CA . ARG A 1 90 ? -23.495 9.230 4.524 1.00 92.50 90 ARG A CA 1
ATOM 698 C C . ARG A 1 90 ? -24.370 10.232 5.266 1.00 92.50 90 ARG A C 1
ATOM 700 O O . ARG A 1 90 ? -25.519 9.909 5.550 1.00 92.50 90 ARG A O 1
ATOM 707 N N . GLU A 1 91 ? -23.859 11.434 5.522 1.00 92.44 91 GLU A N 1
ATOM 708 C CA . GLU A 1 91 ? -24.601 12.524 6.161 1.00 92.44 91 GLU A CA 1
ATOM 709 C C . GLU A 1 91 ? -25.861 12.878 5.368 1.00 92.44 91 GLU A C 1
ATOM 711 O O . GLU A 1 91 ? -26.959 12.884 5.921 1.00 92.44 91 GLU A O 1
ATOM 716 N N . ARG A 1 92 ? -25.726 13.054 4.046 1.00 93.88 92 ARG A N 1
ATOM 717 C CA . ARG A 1 92 ? -26.855 13.341 3.144 1.00 93.88 92 ARG A CA 1
ATOM 718 C C . ARG A 1 92 ? -27.931 12.253 3.142 1.00 93.88 92 ARG A C 1
ATOM 720 O O . ARG A 1 92 ? -29.092 12.558 2.900 1.00 93.88 92 ARG A O 1
ATOM 727 N N . HIS A 1 93 ? -27.556 11.004 3.416 1.00 94.06 93 HIS A N 1
ATOM 728 C CA . HIS A 1 93 ? -28.473 9.861 3.451 1.00 94.06 93 HIS A CA 1
ATOM 729 C C . HIS A 1 93 ? -28.927 9.495 4.875 1.00 94.06 93 HIS A C 1
ATOM 731 O O . HIS A 1 93 ? -29.561 8.459 5.068 1.00 94.06 93 HIS A O 1
ATOM 737 N N . GLY A 1 94 ? -28.596 10.305 5.890 1.00 91.94 94 GLY A N 1
ATOM 738 C CA . GLY A 1 94 ? -28.958 10.030 7.285 1.00 91.94 94 GLY A CA 1
ATOM 739 C C . GLY A 1 94 ? -28.318 8.757 7.858 1.00 91.94 94 GLY A C 1
ATOM 740 O O . GLY A 1 94 ? -28.839 8.169 8.809 1.00 91.94 94 GLY A O 1
ATOM 741 N N . LEU A 1 95 ? -27.204 8.305 7.276 1.00 88.25 95 LEU A N 1
ATOM 742 C CA . LEU A 1 95 ? -26.452 7.138 7.728 1.00 88.25 95 LEU A CA 1
ATOM 743 C C . LEU A 1 95 ? -25.476 7.527 8.845 1.00 88.25 95 LEU A C 1
ATOM 745 O O . LEU A 1 95 ? -24.970 8.646 8.896 1.00 88.25 95 LEU A O 1
ATOM 749 N N . ALA A 1 96 ? -25.157 6.575 9.725 1.00 88.50 96 ALA A N 1
ATOM 750 C CA . ALA A 1 96 ? -24.182 6.795 10.793 1.00 88.50 96 ALA A CA 1
ATOM 751 C C . ALA A 1 96 ? -22.815 7.181 10.208 1.00 88.50 96 ALA A C 1
ATOM 753 O O . ALA A 1 96 ? -22.268 6.429 9.401 1.00 88.50 96 ALA A O 1
ATOM 754 N N . LEU A 1 97 ? -22.259 8.323 10.606 1.00 88.81 97 LEU A N 1
ATOM 755 C CA . LEU A 1 97 ? -20.985 8.802 10.074 1.00 88.81 97 LEU A CA 1
ATOM 756 C C . LEU A 1 97 ? -19.813 7.918 10.524 1.00 88.81 97 LEU A C 1
ATOM 758 O O . LEU A 1 97 ? -19.818 7.331 11.609 1.00 88.81 97 LEU A O 1
ATOM 762 N N . LEU A 1 98 ? -18.801 7.830 9.673 1.00 88.44 98 LEU A N 1
ATOM 763 C CA . LEU A 1 98 ? -17.584 7.066 9.898 1.00 88.44 98 LEU A CA 1
ATOM 764 C C . LEU A 1 98 ? -16.557 7.929 10.629 1.00 88.44 98 LEU A C 1
ATOM 766 O O . LEU A 1 98 ? -16.337 9.088 10.284 1.00 88.44 98 LEU A O 1
ATOM 770 N N . ARG A 1 99 ? -15.873 7.378 11.631 1.00 88.12 99 ARG A N 1
ATOM 771 C CA . ARG A 1 99 ? -14.752 8.102 12.253 1.00 88.12 99 ARG A CA 1
ATOM 772 C C . ARG A 1 99 ? -13.526 8.025 11.328 1.00 88.12 99 ARG A C 1
ATOM 774 O O . ARG A 1 99 ? -13.362 6.996 10.665 1.00 88.12 99 ARG A O 1
ATOM 781 N N . PRO A 1 100 ? -12.651 9.051 11.293 1.00 87.44 100 PRO A N 1
ATOM 782 C CA . PRO A 1 100 ? -12.666 10.323 12.045 1.00 87.44 100 PRO A CA 1
ATOM 783 C C . PRO A 1 100 ? -13.612 11.415 11.483 1.00 87.44 100 PRO A C 1
ATOM 785 O O . PRO A 1 100 ? -13.678 11.621 10.277 1.00 87.44 100 PRO A O 1
ATOM 788 N N . LEU A 1 101 ? -14.295 12.170 12.363 1.00 89.56 101 LEU A N 1
ATOM 789 C CA . LEU A 1 101 ? -15.273 13.229 12.003 1.00 89.56 101 LEU A CA 1
ATOM 790 C C . LEU A 1 101 ? -14.732 14.664 12.106 1.00 89.56 101 LEU A C 1
ATOM 792 O O . LEU A 1 101 ? -15.392 15.617 11.710 1.00 89.56 101 LEU A O 1
ATOM 796 N N . GLN A 1 102 ? -13.541 14.844 12.671 1.00 92.06 102 GLN A N 1
ATOM 797 C CA . GLN A 1 102 ? -12.962 16.169 12.927 1.00 92.06 102 GLN A CA 1
ATOM 798 C C . GLN A 1 102 ? -12.481 16.922 11.687 1.00 92.06 102 GLN A C 1
ATOM 800 O O . GLN A 1 102 ? -12.148 18.108 11.773 1.00 92.06 102 GLN A O 1
ATOM 805 N N . TRP A 1 103 ? -12.324 16.225 10.566 1.00 95.81 103 TRP A N 1
ATOM 806 C CA . TRP A 1 103 ? -11.660 16.783 9.403 1.00 95.81 103 TRP A CA 1
ATOM 807 C C . TRP A 1 103 ? -12.644 17.618 8.597 1.00 95.81 103 TRP A C 1
ATOM 809 O O . TRP A 1 103 ? -13.638 17.119 8.078 1.00 95.81 103 TRP A O 1
ATOM 819 N N . ARG A 1 104 ? -12.346 18.912 8.497 1.00 96.25 104 ARG A N 1
ATOM 820 C CA . ARG A 1 104 ? -13.007 19.838 7.581 1.00 96.25 104 ARG A CA 1
ATOM 821 C C . ARG A 1 104 ? -12.259 19.810 6.252 1.00 96.25 104 ARG A C 1
ATOM 823 O O . ARG A 1 104 ? -11.058 19.544 6.240 1.00 96.25 104 ARG A O 1
ATOM 830 N N . TRP A 1 105 ? -12.935 20.152 5.157 1.00 97.25 105 TRP A N 1
ATOM 831 C CA . TRP A 1 105 ? -12.303 20.212 3.834 1.00 97.25 105 TRP A CA 1
ATOM 832 C C . TRP A 1 105 ? -11.051 21.104 3.836 1.00 97.25 105 TRP A C 1
ATOM 834 O O . TRP A 1 105 ? -10.035 20.729 3.265 1.00 97.25 105 TRP A O 1
ATOM 844 N N . SER A 1 106 ? -11.080 22.229 4.562 1.00 97.94 106 SER A N 1
ATOM 845 C CA . SER A 1 106 ? -9.944 23.149 4.681 1.00 97.94 106 SER A CA 1
ATOM 846 C C . SER A 1 106 ? -8.717 22.500 5.330 1.00 97.94 106 SER A C 1
ATOM 848 O O . SER A 1 106 ? -7.592 22.738 4.896 1.00 97.94 106 SER A O 1
ATOM 850 N N . HIS A 1 107 ? -8.921 21.631 6.326 1.00 97.94 107 HIS A N 1
ATOM 851 C CA . HIS A 1 107 ? -7.845 20.864 6.953 1.00 97.94 107 HIS A CA 1
ATOM 852 C C . HIS A 1 107 ? -7.217 19.878 5.958 1.00 97.94 107 HIS A C 1
ATOM 854 O O . HIS A 1 107 ? -5.997 19.747 5.912 1.00 97.94 107 HIS A O 1
ATOM 860 N N . LEU A 1 108 ? -8.038 19.202 5.146 1.00 97.62 108 LEU A N 1
ATOM 861 C CA . LEU A 1 108 ? -7.562 18.230 4.157 1.00 97.62 108 LEU A CA 1
ATOM 862 C C . LEU A 1 108 ? -6.853 18.897 2.977 1.00 97.62 108 LEU A C 1
ATOM 864 O O . LEU A 1 108 ? -5.842 18.378 2.503 1.00 97.62 108 LEU A O 1
ATOM 868 N N . VAL A 1 109 ? -7.334 20.067 2.541 1.00 97.94 109 VAL A N 1
ATOM 869 C CA . VAL A 1 109 ? -6.637 20.909 1.561 1.00 97.94 109 VAL A CA 1
ATOM 870 C C . VAL A 1 109 ? -5.273 21.312 2.102 1.00 97.94 109 VAL A C 1
ATOM 872 O O . VAL A 1 109 ? -4.280 21.097 1.415 1.00 97.94 109 VAL A O 1
ATOM 875 N N . LEU A 1 110 ? -5.192 21.811 3.341 1.00 98.31 110 LEU A N 1
ATOM 876 C CA . LEU A 1 110 ? -3.903 22.163 3.937 1.00 98.31 110 LEU A CA 1
ATOM 877 C C . LEU A 1 110 ? -2.967 20.951 4.037 1.00 98.31 110 LEU A C 1
ATOM 879 O O . LEU A 1 110 ? -1.814 21.052 3.630 1.00 98.31 110 LEU A O 1
ATOM 883 N N . ALA A 1 111 ? -3.449 19.806 4.530 1.00 98.19 111 ALA A N 1
ATOM 884 C CA . ALA A 1 111 ? -2.645 18.586 4.612 1.00 98.19 111 ALA A CA 1
ATOM 885 C C . ALA A 1 111 ? -2.114 18.163 3.230 1.00 98.19 111 ALA A C 1
ATOM 887 O O . ALA A 1 111 ? -0.937 17.839 3.088 1.00 98.19 111 ALA A O 1
ATOM 888 N N . SER A 1 112 ? -2.959 18.234 2.196 1.00 98.12 112 SER A N 1
ATOM 889 C CA . SER A 1 112 ? -2.572 17.925 0.815 1.00 98.12 112 SER A CA 1
ATOM 890 C C . SER A 1 112 ? -1.528 18.914 0.294 1.00 98.12 112 SER A C 1
ATOM 892 O O . SER A 1 112 ? -0.525 18.490 -0.268 1.00 98.12 112 SER A O 1
ATOM 894 N N . LEU A 1 113 ? -1.714 20.219 0.524 1.00 98.31 113 LEU A N 1
ATOM 895 C CA . LEU A 1 113 ? -0.756 21.254 0.129 1.00 98.31 113 LEU A CA 1
ATOM 896 C C . LEU A 1 113 ? 0.605 21.050 0.798 1.00 98.31 113 LEU A C 1
ATOM 898 O O . LEU A 1 113 ? 1.618 21.079 0.110 1.00 98.31 113 LEU A O 1
ATOM 902 N N . VAL A 1 114 ? 0.639 20.792 2.108 1.00 98.50 114 VAL A N 1
ATOM 903 C CA . VAL A 1 114 ? 1.888 20.506 2.834 1.00 98.50 114 VAL A CA 1
ATOM 904 C C . VAL A 1 114 ? 2.579 19.270 2.250 1.00 98.50 114 VAL A C 1
ATOM 906 O O . VAL A 1 114 ? 3.773 19.323 1.961 1.00 98.50 114 VAL A O 1
ATOM 909 N N . ALA A 1 115 ? 1.836 18.185 2.005 1.00 98.06 115 ALA A N 1
ATOM 910 C CA . ALA A 1 115 ? 2.389 16.967 1.419 1.00 98.06 115 ALA A CA 1
ATOM 911 C C . ALA A 1 115 ? 2.956 17.203 0.002 1.00 98.06 115 ALA A C 1
ATOM 913 O O . ALA A 1 115 ? 4.069 16.764 -0.289 1.00 98.06 115 ALA A O 1
ATOM 914 N N . VAL A 1 116 ? 2.224 17.924 -0.863 1.00 97.25 116 VAL A N 1
ATOM 915 C CA . VAL A 1 116 ? 2.680 18.310 -2.214 1.00 97.25 116 VAL A CA 1
ATOM 916 C C . VAL A 1 116 ? 3.948 19.153 -2.123 1.00 97.25 116 VAL A C 1
ATOM 918 O O . VAL A 1 116 ? 4.940 18.829 -2.767 1.00 97.25 116 VAL A O 1
ATOM 921 N N . LEU A 1 117 ? 3.939 20.213 -1.311 1.00 98.12 117 LEU A N 1
ATOM 922 C CA . LEU A 1 117 ? 5.064 21.141 -1.189 1.00 98.12 117 LEU A CA 1
ATOM 923 C C . LEU A 1 117 ? 6.337 20.447 -0.701 1.00 98.12 117 LEU A C 1
ATOM 925 O O . LEU A 1 117 ? 7.419 20.795 -1.158 1.00 98.12 117 LEU A O 1
ATOM 929 N N . MET A 1 118 ? 6.221 19.445 0.172 1.00 98.06 118 MET A N 1
ATOM 930 C CA . MET A 1 118 ? 7.366 18.636 0.597 1.00 98.06 118 MET A CA 1
ATOM 931 C C . MET A 1 118 ? 7.897 17.707 -0.499 1.00 98.06 118 MET A C 1
ATOM 933 O O . MET A 1 118 ? 9.098 17.454 -0.556 1.00 98.06 118 MET A O 1
ATOM 937 N N . PHE A 1 119 ? 7.025 17.194 -1.367 1.00 96.88 119 PHE A N 1
ATOM 938 C CA . PHE A 1 119 ? 7.409 16.282 -2.445 1.00 96.88 119 PHE A CA 1
ATOM 939 C C . PHE A 1 119 ? 7.903 17.020 -3.705 1.00 96.88 119 PHE A C 1
ATOM 941 O O . PHE A 1 119 ? 8.742 16.507 -4.445 1.00 96.88 119 PHE A O 1
ATOM 948 N N . CYS A 1 120 ? 7.450 18.256 -3.934 1.00 97.56 120 CYS A N 1
ATOM 949 C CA . CYS A 1 120 ? 7.820 19.082 -5.087 1.00 97.56 120 CYS A CA 1
ATOM 950 C C . CYS A 1 120 ? 9.338 19.262 -5.287 1.00 97.56 120 CYS A C 1
ATOM 952 O O . CYS A 1 120 ? 9.783 19.098 -6.423 1.00 97.56 120 CYS A O 1
ATOM 954 N N . PRO A 1 121 ? 10.161 19.549 -4.255 1.00 98.06 121 PRO A N 1
ATOM 955 C CA . PRO A 1 121 ? 11.612 19.651 -4.415 1.00 98.06 121 PRO A CA 1
ATOM 956 C C . PRO A 1 121 ? 12.247 18.393 -5.015 1.00 98.06 121 PRO A C 1
ATOM 958 O O . PRO A 1 121 ? 13.151 18.500 -5.840 1.00 98.06 121 PRO A O 1
ATOM 961 N N . HIS A 1 122 ? 11.744 17.207 -4.658 1.00 96.38 122 HIS A N 1
ATOM 962 C CA . HIS A 1 122 ? 12.213 15.944 -5.224 1.00 96.38 122 HIS A CA 1
ATOM 963 C C . HIS A 1 122 ? 11.878 15.839 -6.720 1.00 96.38 122 HIS A C 1
ATOM 965 O O . HIS A 1 122 ? 12.764 15.560 -7.527 1.00 96.38 122 HIS A O 1
ATOM 971 N N . LEU A 1 123 ? 10.632 16.139 -7.106 1.00 96.31 123 LEU A N 1
ATOM 972 C CA . LEU A 1 123 ? 10.216 16.153 -8.516 1.00 96.31 123 LEU A CA 1
ATOM 973 C C . LEU A 1 123 ? 10.989 17.188 -9.339 1.00 96.31 123 LEU A C 1
ATOM 975 O O . LEU A 1 123 ? 11.389 16.915 -10.469 1.00 96.31 123 LEU A O 1
ATOM 979 N N . TYR A 1 124 ? 11.231 18.365 -8.766 1.00 98.12 124 TYR A N 1
ATOM 980 C CA . TYR A 1 124 ? 12.027 19.407 -9.401 1.00 98.12 124 TYR A CA 1
ATOM 981 C C . TYR A 1 124 ? 13.488 18.982 -9.580 1.00 98.12 124 TYR A C 1
ATOM 983 O O . TYR A 1 124 ? 14.061 19.219 -10.640 1.00 98.12 124 TYR A O 1
ATOM 991 N N . GLY A 1 125 ? 14.078 18.308 -8.587 1.00 97.81 125 GLY A N 1
ATOM 992 C CA . GLY A 1 125 ? 15.412 17.718 -8.703 1.00 97.81 125 GLY A CA 1
ATOM 993 C C . GLY A 1 125 ? 15.496 16.708 -9.848 1.00 97.81 125 GLY A C 1
ATOM 994 O O . GLY A 1 125 ? 16.392 16.803 -10.684 1.00 97.81 125 GLY A O 1
ATOM 995 N N . LEU A 1 126 ? 14.515 15.804 -9.952 1.00 96.75 126 LEU A N 1
ATOM 996 C CA . LEU A 1 126 ? 14.420 14.851 -11.063 1.00 96.75 126 LEU A CA 1
ATOM 997 C C . LEU A 1 126 ? 14.285 15.555 -12.416 1.00 96.75 126 LEU A C 1
ATOM 999 O O . LEU A 1 126 ? 14.994 15.212 -13.358 1.00 96.75 126 LEU A O 1
ATOM 1003 N N . TYR A 1 127 ? 13.444 16.586 -12.503 1.00 98.00 127 TYR A N 1
ATOM 1004 C CA . TYR A 1 127 ? 13.315 17.391 -13.715 1.00 98.00 127 TYR A CA 1
ATOM 1005 C C . TYR A 1 127 ? 14.624 18.097 -14.089 1.00 98.00 127 TYR A C 1
ATOM 1007 O O . TYR A 1 127 ? 15.008 18.108 -15.253 1.00 98.00 127 TYR A O 1
ATOM 1015 N N . LYS A 1 128 ? 15.347 18.659 -13.117 1.00 98.31 128 LYS A N 1
ATOM 1016 C CA . LYS A 1 128 ? 16.619 19.345 -13.374 1.00 98.31 128 LYS A CA 1
ATOM 1017 C C . LYS A 1 128 ? 17.717 18.410 -13.865 1.00 98.31 128 LYS A C 1
ATOM 1019 O O . LYS A 1 128 ? 18.494 18.819 -14.720 1.00 98.31 128 LYS A O 1
ATOM 1024 N N . VAL A 1 129 ? 17.785 17.194 -13.330 1.00 97.81 129 VAL A N 1
ATOM 1025 C CA . VAL A 1 129 ? 18.831 16.223 -13.682 1.00 97.81 129 VAL A CA 1
ATOM 1026 C C . VAL A 1 129 ? 18.481 15.449 -14.953 1.00 97.81 129 VAL A C 1
ATOM 1028 O O . VAL A 1 129 ? 19.355 15.199 -15.777 1.00 97.81 129 VAL A O 1
ATOM 1031 N N . HIS A 1 130 ? 17.212 15.080 -15.134 1.00 96.19 130 HIS A N 1
ATOM 1032 C CA . HIS A 1 130 ? 16.787 14.150 -16.184 1.00 96.19 130 HIS A CA 1
ATOM 1033 C C . HIS A 1 130 ? 15.853 14.760 -17.238 1.00 96.19 130 HIS A C 1
ATOM 1035 O O . HIS A 1 130 ? 15.439 14.059 -18.158 1.00 96.19 130 HIS A O 1
ATOM 1041 N N . GLY A 1 131 ? 15.471 16.033 -17.100 1.00 97.00 131 GLY A N 1
ATOM 1042 C CA . GLY A 1 131 ? 14.475 16.684 -17.960 1.00 97.00 131 GLY A CA 1
ATOM 1043 C C . GLY A 1 131 ? 13.041 16.200 -17.729 1.00 97.00 131 GLY A C 1
ATOM 1044 O O . GLY A 1 131 ? 12.133 16.629 -18.435 1.00 97.00 131 GLY A O 1
ATOM 1045 N N . ASP A 1 132 ? 12.818 15.311 -16.754 1.00 95.06 132 ASP A N 1
ATOM 1046 C CA . ASP A 1 132 ? 11.524 14.679 -16.524 1.00 95.06 132 ASP A CA 1
ATOM 1047 C C . ASP A 1 132 ? 11.306 14.306 -15.042 1.00 95.06 132 ASP A C 1
ATOM 1049 O O . ASP A 1 132 ? 12.079 13.518 -14.488 1.00 95.06 132 ASP A O 1
ATOM 1053 N N . PRO A 1 133 ? 10.246 14.808 -14.377 1.00 95.12 133 PRO A N 1
ATOM 1054 C CA . PRO A 1 133 ? 9.969 14.500 -12.970 1.00 95.12 133 PRO A CA 1
ATOM 1055 C C . PRO A 1 133 ? 9.556 13.039 -12.732 1.00 95.12 133 PRO A C 1
ATOM 1057 O O . PRO A 1 133 ? 9.587 12.556 -11.604 1.00 95.12 133 PRO A O 1
ATOM 1060 N N . SER A 1 134 ? 9.156 12.327 -13.783 1.00 94.19 134 SER A N 1
ATOM 1061 C CA . SER A 1 134 ? 8.732 10.929 -13.741 1.00 94.19 134 SER A CA 1
ATOM 1062 C C . SER A 1 134 ? 9.785 9.963 -14.283 1.00 94.19 134 SER A C 1
ATOM 1064 O O . SER A 1 134 ? 9.510 8.766 -14.388 1.00 94.19 134 SER A O 1
ATOM 1066 N N . TRP A 1 135 ? 11.009 10.451 -14.528 1.00 94.44 135 TRP A N 1
ATOM 1067 C CA . TRP A 1 135 ? 12.146 9.663 -15.012 1.00 94.44 135 TRP A CA 1
ATOM 1068 C C . TRP A 1 135 ? 12.313 8.291 -14.330 1.00 94.44 135 TRP A C 1
ATOM 1070 O O . TRP A 1 135 ? 12.413 7.295 -15.054 1.00 94.44 135 TRP A O 1
ATOM 1080 N N . PRO A 1 136 ? 12.239 8.165 -12.983 1.00 92.38 136 PRO A N 1
ATOM 1081 C CA . PRO A 1 136 ? 12.399 6.865 -12.329 1.00 92.38 136 PRO A CA 1
ATOM 1082 C C . PRO A 1 136 ? 11.337 5.844 -12.753 1.00 92.38 136 PRO A C 1
ATOM 1084 O O . PRO A 1 136 ? 11.617 4.651 -12.844 1.00 92.38 136 PRO A O 1
ATOM 1087 N N . SER A 1 137 ? 10.116 6.301 -13.041 1.00 92.50 137 SER A N 1
ATOM 1088 C CA . SER A 1 137 ? 8.994 5.426 -13.392 1.00 92.50 137 SER A CA 1
ATOM 1089 C C . SER A 1 137 ? 9.195 4.751 -14.749 1.00 92.50 137 SER A C 1
ATOM 1091 O O . SER A 1 137 ? 8.767 3.612 -14.923 1.00 92.50 137 SER A O 1
ATOM 1093 N N . TYR A 1 138 ? 9.880 5.413 -15.687 1.00 94.94 138 TYR A N 1
ATOM 1094 C CA . TYR A 1 138 ? 10.164 4.853 -17.012 1.00 94.94 138 TYR A CA 1
ATOM 1095 C C . TYR A 1 138 ? 11.172 3.719 -16.962 1.00 94.94 138 TYR A C 1
ATOM 1097 O O . TYR A 1 138 ? 11.001 2.724 -17.660 1.00 94.94 138 TYR A O 1
ATOM 1105 N N . GLY A 1 139 ? 12.188 3.837 -16.103 1.00 93.62 139 GLY A N 1
ATOM 1106 C CA . GLY A 1 139 ? 13.124 2.745 -15.852 1.00 93.62 139 GLY A CA 1
ATOM 1107 C C . GLY A 1 139 ? 12.381 1.487 -15.409 1.00 93.62 139 GLY A C 1
ATOM 1108 O O . GLY A 1 139 ? 12.459 0.460 -16.076 1.00 93.62 139 GLY A O 1
ATOM 1109 N N . TYR A 1 140 ? 11.587 1.585 -14.342 1.00 93.44 140 TYR A N 1
ATOM 1110 C CA . TYR A 1 140 ? 10.846 0.429 -13.835 1.00 93.44 140 TYR A CA 1
ATOM 1111 C C . TYR A 1 140 ? 9.826 -0.134 -14.832 1.00 93.44 140 TYR A C 1
ATOM 1113 O O . TYR A 1 140 ? 9.695 -1.349 -14.930 1.00 93.44 140 TYR A O 1
ATOM 1121 N N . ALA A 1 141 ? 9.115 0.713 -15.581 1.00 95.94 141 ALA A N 1
ATOM 1122 C CA . ALA A 1 141 ? 8.160 0.242 -16.583 1.00 95.94 141 ALA A CA 1
ATOM 1123 C C . ALA A 1 141 ? 8.849 -0.528 -17.725 1.00 95.94 141 ALA A C 1
ATOM 1125 O O . ALA A 1 141 ? 8.366 -1.593 -18.102 1.00 95.94 141 ALA A O 1
ATOM 1126 N N . ARG A 1 142 ? 9.999 -0.043 -18.220 1.00 96.44 142 ARG A N 1
ATOM 1127 C CA . ARG A 1 142 ? 10.817 -0.768 -19.210 1.00 96.44 142 ARG A CA 1
ATOM 1128 C C . ARG A 1 142 ? 11.339 -2.081 -18.658 1.00 96.44 142 ARG A C 1
ATOM 1130 O O . ARG A 1 142 ? 11.191 -3.111 -19.298 1.00 96.44 142 ARG A O 1
ATOM 1137 N N . TRP A 1 143 ? 11.894 -2.049 -17.451 1.00 96.19 143 TRP A N 1
ATOM 1138 C CA . TRP A 1 143 ? 12.411 -3.245 -16.802 1.00 96.19 143 TRP A CA 1
ATOM 1139 C C . TRP A 1 143 ? 11.318 -4.311 -16.634 1.00 96.19 143 TRP A C 1
ATOM 1141 O O . TRP A 1 143 ? 11.521 -5.456 -17.028 1.00 96.19 143 TRP A O 1
ATOM 1151 N N . ASN A 1 144 ? 10.125 -3.927 -16.161 1.00 95.81 144 ASN A N 1
ATOM 1152 C CA . ASN A 1 144 ? 8.982 -4.837 -16.062 1.00 95.81 144 ASN A CA 1
ATOM 1153 C C . ASN A 1 144 ? 8.591 -5.405 -17.438 1.00 95.81 144 ASN A C 1
ATOM 1155 O O . ASN A 1 144 ? 8.408 -6.612 -17.567 1.00 95.81 144 ASN A O 1
ATOM 1159 N N . ALA A 1 145 ? 8.497 -4.552 -18.467 1.00 97.06 145 ALA A N 1
ATOM 1160 C CA . ALA A 1 145 ? 8.149 -4.969 -19.825 1.00 97.06 145 ALA A CA 1
ATOM 1161 C C . ALA A 1 145 ? 9.167 -5.963 -20.401 1.00 97.06 145 ALA A C 1
ATOM 1163 O O . ALA A 1 145 ? 8.779 -7.012 -20.908 1.00 97.06 145 ALA A O 1
ATOM 1164 N N . ASN A 1 146 ? 10.460 -5.665 -20.281 1.00 97.12 146 ASN A N 1
ATOM 1165 C CA . ASN A 1 146 ? 11.536 -6.499 -20.807 1.00 97.12 146 ASN A CA 1
ATOM 1166 C C . ASN A 1 146 ? 11.616 -7.852 -20.082 1.00 97.12 146 ASN A C 1
ATOM 1168 O O . ASN A 1 146 ? 11.862 -8.884 -20.704 1.00 97.12 146 ASN A O 1
ATOM 1172 N N . VAL A 1 147 ? 11.400 -7.861 -18.761 1.00 95.56 147 VAL A N 1
ATOM 1173 C CA . VAL A 1 147 ? 11.424 -9.090 -17.958 1.00 95.56 147 VAL A CA 1
ATOM 1174 C C . VAL A 1 147 ? 10.184 -9.953 -18.198 1.00 95.56 147 VAL A C 1
ATOM 1176 O O . VAL A 1 147 ? 10.333 -11.174 -18.263 1.00 95.56 147 VAL A O 1
ATOM 1179 N N . GLU A 1 148 ? 8.992 -9.361 -18.335 1.00 95.12 148 GLU A N 1
ATOM 1180 C CA . GLU A 1 148 ? 7.751 -10.107 -18.591 1.00 95.12 148 GLU A CA 1
ATOM 1181 C C . GLU A 1 148 ? 7.677 -10.634 -20.033 1.00 95.12 148 GLU A C 1
ATOM 1183 O O . GLU A 1 148 ? 7.317 -11.792 -20.239 1.00 95.12 148 GLU A O 1
ATOM 1188 N N . PHE A 1 149 ? 8.039 -9.819 -21.028 1.00 96.50 149 PHE A N 1
ATOM 1189 C CA . PHE A 1 149 ? 7.881 -10.129 -22.455 1.00 96.50 149 PHE A CA 1
ATOM 1190 C C . PHE A 1 149 ? 9.213 -10.453 -23.137 1.00 96.50 149 PHE A C 1
ATOM 1192 O O . PHE A 1 149 ? 9.565 -9.873 -24.167 1.00 96.50 149 PHE A O 1
ATOM 1199 N N . ARG A 1 150 ? 9.975 -11.394 -22.567 1.00 95.94 150 ARG A N 1
ATOM 1200 C CA . ARG A 1 150 ? 11.277 -11.809 -23.126 1.00 95.94 150 ARG A CA 1
ATOM 1201 C C . ARG A 1 150 ? 11.179 -12.358 -24.550 1.00 95.94 150 ARG A C 1
ATOM 1203 O O . ARG A 1 150 ? 12.130 -12.253 -25.313 1.00 95.94 150 ARG A O 1
ATOM 1210 N N . ASP A 1 151 ? 10.030 -12.920 -24.914 1.00 97.06 151 ASP A N 1
ATOM 1211 C CA . ASP A 1 151 ? 9.721 -13.409 -26.260 1.00 97.06 151 ASP A CA 1
ATOM 1212 C C . ASP A 1 151 ? 9.652 -12.290 -27.314 1.00 97.06 151 ASP A C 1
ATOM 1214 O O . ASP A 1 151 ? 9.726 -12.571 -28.508 1.00 97.06 151 ASP A O 1
ATOM 1218 N N . ARG A 1 152 ? 9.535 -11.026 -26.887 1.00 97.25 152 ARG A N 1
ATOM 1219 C CA . ARG A 1 152 ? 9.465 -9.850 -27.765 1.00 97.25 152 ARG A CA 1
ATOM 1220 C C . ARG A 1 152 ? 10.795 -9.116 -27.921 1.00 97.25 152 ARG A C 1
ATOM 1222 O O 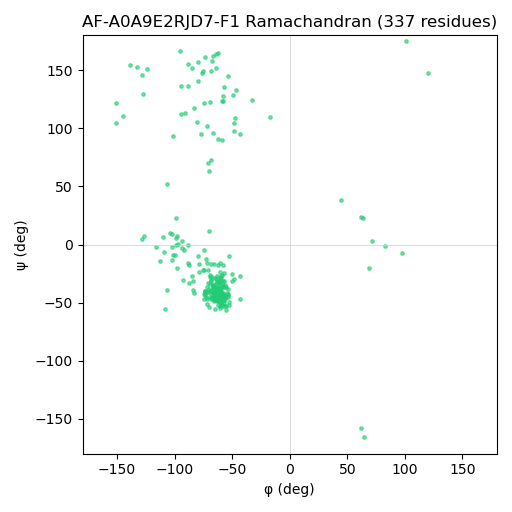. ARG A 1 152 ? 10.839 -8.121 -28.646 1.00 97.25 152 ARG A O 1
ATOM 1229 N N . LEU A 1 153 ? 11.867 -9.566 -27.267 1.00 97.81 153 LEU A N 1
ATOM 1230 C CA . LEU A 1 153 ? 13.195 -8.965 -27.428 1.00 97.81 153 LEU A CA 1
ATOM 1231 C C . LEU A 1 153 ? 13.621 -8.989 -28.907 1.00 97.81 153 LEU A C 1
ATOM 1233 O O . LEU A 1 153 ? 13.417 -9.977 -29.610 1.00 97.81 153 LEU A O 1
ATOM 1237 N N . GLY A 1 154 ? 14.172 -7.873 -29.388 1.00 96.94 154 GLY A N 1
ATOM 1238 C CA . GLY A 1 154 ? 14.530 -7.655 -30.794 1.00 96.94 154 GLY A CA 1
ATOM 1239 C C . GLY A 1 154 ? 13.383 -7.195 -31.706 1.00 96.94 154 GLY A C 1
ATOM 1240 O O . GLY A 1 154 ? 13.616 -6.957 -32.891 1.00 96.94 154 GLY A O 1
ATOM 1241 N N . THR A 1 155 ? 12.158 -7.043 -31.191 1.00 97.25 155 THR A N 1
ATOM 1242 C CA . THR A 1 155 ? 11.017 -6.498 -31.953 1.00 97.25 155 THR A CA 1
ATOM 1243 C C . THR A 1 155 ? 10.823 -4.995 -31.721 1.00 97.25 155 THR A C 1
ATOM 1245 O O . THR A 1 155 ? 11.383 -4.409 -30.795 1.00 97.25 155 THR A O 1
ATOM 1248 N N . VAL A 1 156 ? 10.010 -4.340 -32.561 1.00 96.38 156 VAL A N 1
ATOM 1249 C CA . VAL A 1 156 ? 9.702 -2.906 -32.415 1.00 96.38 156 VAL A CA 1
ATOM 1250 C C . VAL A 1 156 ? 9.094 -2.632 -31.035 1.00 96.38 156 VAL A C 1
ATOM 1252 O O . VAL A 1 156 ? 8.061 -3.196 -30.681 1.00 96.38 156 VAL A O 1
ATOM 1255 N N . GLY A 1 157 ? 9.718 -1.730 -30.273 1.00 95.06 157 GLY A N 1
ATOM 1256 C CA . GLY A 1 157 ? 9.285 -1.370 -28.918 1.00 95.06 157 GLY A CA 1
ATOM 1257 C C . GLY A 1 157 ? 10.038 -2.082 -27.788 1.00 95.06 157 GLY A C 1
ATOM 1258 O O . GLY A 1 157 ? 9.857 -1.702 -26.635 1.00 95.06 157 GLY A O 1
ATOM 1259 N N . PHE A 1 158 ? 10.903 -3.051 -28.103 1.00 97.94 158 PHE A N 1
ATOM 1260 C CA . PHE A 1 158 ? 11.726 -3.798 -27.147 1.00 97.94 158 PHE A CA 1
ATOM 1261 C C . PHE A 1 158 ? 13.217 -3.688 -27.512 1.00 97.94 158 PHE A C 1
ATOM 1263 O O . PHE A 1 158 ? 13.539 -3.504 -28.688 1.00 97.94 158 PHE A O 1
ATOM 1270 N N . PRO A 1 159 ? 14.139 -3.765 -26.534 1.00 98.00 159 PRO A N 1
ATOM 1271 C CA . PRO A 1 159 ? 15.575 -3.773 -26.816 1.00 98.00 159 PRO A CA 1
ATOM 1272 C C . PRO A 1 159 ? 15.991 -5.047 -27.559 1.00 98.00 159 PRO A C 1
ATOM 1274 O O . PRO A 1 159 ? 15.270 -6.053 -27.537 1.00 98.00 159 PRO A O 1
ATOM 1277 N N . SER A 1 160 ? 17.169 -5.029 -28.189 1.00 98.25 160 SER A N 1
ATOM 1278 C CA . SER A 1 160 ? 17.779 -6.268 -28.692 1.00 98.25 160 SER A CA 1
ATOM 1279 C C . SER A 1 160 ? 18.125 -7.217 -27.535 1.00 98.25 160 SER A C 1
ATOM 1281 O O . SER A 1 160 ? 18.175 -6.815 -26.369 1.00 98.25 160 SER A O 1
ATOM 1283 N N . VAL A 1 161 ? 18.373 -8.494 -27.839 1.00 98.06 161 VAL A N 1
ATOM 1284 C CA . VAL A 1 161 ? 18.781 -9.472 -26.816 1.00 98.06 161 VAL A CA 1
ATOM 1285 C C . VAL A 1 161 ? 20.114 -9.057 -26.184 1.00 98.06 161 VAL A C 1
ATOM 1287 O O . VAL A 1 161 ? 20.246 -9.061 -24.963 1.00 98.06 161 VAL A O 1
ATOM 1290 N N . GLU A 1 162 ? 21.067 -8.601 -26.997 1.00 98.00 162 GLU A N 1
ATOM 1291 C CA . GLU A 1 162 ? 22.385 -8.146 -26.546 1.00 98.00 162 GLU A CA 1
ATOM 1292 C C . GLU A 1 162 ? 22.304 -6.867 -25.702 1.00 98.00 162 GLU A C 1
ATOM 1294 O O . GLU A 1 162 ? 23.096 -6.679 -24.778 1.00 98.00 162 GLU A O 1
ATOM 1299 N N . GLU A 1 163 ? 21.368 -5.966 -26.017 1.00 97.56 163 GLU A N 1
ATOM 1300 C CA . GLU A 1 163 ? 21.094 -4.779 -25.205 1.00 97.56 163 GLU A CA 1
ATOM 1301 C C . GLU A 1 163 ? 20.498 -5.162 -23.850 1.00 97.56 163 GLU A C 1
ATOM 1303 O O . GLU A 1 163 ? 20.956 -4.658 -22.827 1.00 97.56 163 GLU A O 1
ATOM 1308 N N . PHE A 1 164 ? 19.531 -6.085 -23.827 1.00 97.19 164 PHE A N 1
ATOM 1309 C CA . PHE A 1 164 ? 18.895 -6.562 -22.598 1.00 97.19 164 PHE A CA 1
ATOM 1310 C C . PHE A 1 164 ? 19.875 -7.276 -21.660 1.00 97.19 164 PHE A C 1
ATOM 1312 O O . PHE A 1 164 ? 19.841 -7.058 -20.450 1.00 97.19 164 PHE A O 1
ATOM 1319 N N . GLU A 1 165 ? 20.770 -8.107 -22.200 1.00 96.81 165 GLU A N 1
ATOM 1320 C CA . GLU A 1 165 ? 21.797 -8.799 -21.409 1.00 96.81 165 GLU A CA 1
ATOM 1321 C C . GLU A 1 165 ? 22.791 -7.831 -20.753 1.00 96.81 165 GLU A C 1
ATOM 1323 O O . GLU A 1 165 ? 23.313 -8.118 -19.673 1.00 96.81 165 GLU A O 1
ATOM 1328 N N . LYS A 1 166 ? 23.037 -6.674 -21.380 1.00 97.38 166 LYS A N 1
ATOM 1329 C CA . LYS A 1 166 ? 23.891 -5.612 -20.830 1.00 97.38 166 LYS A CA 1
ATOM 1330 C C . LYS A 1 166 ? 23.144 -4.715 -19.849 1.00 97.38 166 LYS A C 1
ATOM 1332 O O . LYS A 1 166 ? 23.706 -4.336 -18.824 1.00 97.38 166 LYS A O 1
ATOM 1337 N N . ASP A 1 167 ? 21.908 -4.355 -20.175 1.00 97.00 167 ASP A N 1
ATOM 1338 C CA . ASP A 1 167 ? 21.067 -3.468 -19.385 1.00 97.00 167 ASP A CA 1
ATOM 1339 C C . ASP A 1 167 ? 19.591 -3.884 -19.470 1.00 97.00 167 ASP A C 1
ATOM 1341 O O . ASP A 1 167 ? 18.902 -3.679 -20.470 1.00 97.00 167 ASP A O 1
ATOM 1345 N N . LEU A 1 168 ? 19.061 -4.389 -18.354 1.00 95.44 168 LEU A N 1
ATOM 1346 C CA . LEU A 1 168 ? 17.653 -4.779 -18.235 1.00 95.44 168 LEU A CA 1
ATOM 1347 C C . LEU A 1 168 ? 16.683 -3.590 -18.416 1.00 95.44 168 LEU A C 1
ATOM 1349 O O . LEU A 1 168 ? 15.491 -3.798 -18.655 1.00 95.44 168 LEU A O 1
ATOM 1353 N N . TYR A 1 169 ? 17.174 -2.351 -18.299 1.00 96.56 169 TYR A N 1
ATOM 1354 C CA . TYR A 1 169 ? 16.421 -1.106 -18.472 1.00 96.56 169 TYR A CA 1
ATOM 1355 C C . TYR A 1 169 ? 16.502 -0.534 -19.897 1.00 96.56 169 TYR A C 1
ATOM 1357 O O . TYR A 1 169 ? 15.949 0.548 -20.140 1.00 96.56 169 TYR A O 1
ATOM 1365 N N . ALA A 1 170 ? 17.168 -1.235 -20.822 1.00 97.12 170 ALA A N 1
ATOM 1366 C CA . ALA A 1 170 ? 17.319 -0.821 -22.210 1.00 97.12 170 ALA A CA 1
ATOM 1367 C C . ALA A 1 170 ? 15.975 -0.727 -22.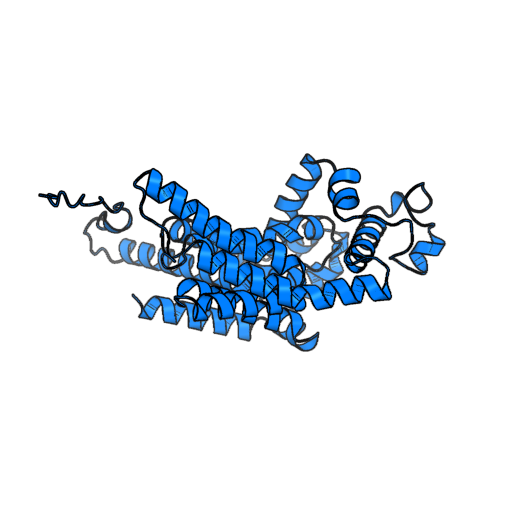957 1.00 97.12 170 ALA A C 1
ATOM 1369 O O . ALA A 1 170 ? 14.939 -1.246 -22.529 1.00 97.12 170 ALA A O 1
ATOM 1370 N N . GLY A 1 171 ? 16.013 -0.056 -24.109 1.00 95.94 171 GLY A N 1
ATOM 1371 C CA . GLY A 1 171 ? 14.870 0.111 -25.001 1.00 95.94 171 GLY A CA 1
ATOM 1372 C C . GLY A 1 171 ? 14.175 1.476 -24.898 1.00 95.94 171 GLY A C 1
ATOM 1373 O O . GLY A 1 171 ? 14.532 2.334 -24.070 1.00 95.94 171 GLY A O 1
ATOM 1374 N N . PRO A 1 172 ? 13.177 1.709 -25.770 1.00 95.94 172 PRO A N 1
ATOM 1375 C CA . PRO A 1 172 ? 12.470 2.979 -25.847 1.00 95.94 172 PRO A CA 1
ATOM 1376 C C . PRO A 1 172 ? 11.713 3.267 -24.552 1.00 95.94 172 PRO A C 1
ATOM 1378 O O . PRO A 1 172 ? 11.307 2.364 -23.824 1.00 95.94 172 PRO A O 1
ATOM 1381 N N . ARG A 1 173 ? 11.533 4.554 -24.248 1.00 95.81 173 ARG A N 1
ATOM 1382 C CA . ARG A 1 173 ? 10.803 5.008 -23.060 1.00 95.81 173 ARG A CA 1
ATOM 1383 C C . ARG A 1 173 ? 9.377 4.447 -23.066 1.00 95.81 173 ARG A C 1
ATOM 1385 O O . ARG A 1 173 ? 8.654 4.641 -24.034 1.00 95.81 173 ARG A O 1
ATOM 1392 N N . ILE A 1 174 ? 8.988 3.819 -21.957 1.00 96.69 174 ILE A N 1
ATOM 1393 C CA . ILE A 1 174 ? 7.649 3.265 -21.727 1.00 96.69 174 ILE A CA 1
ATOM 1394 C C . ILE A 1 174 ? 7.133 3.812 -20.398 1.00 96.69 174 ILE A C 1
ATOM 1396 O O . ILE A 1 174 ? 7.822 3.748 -19.382 1.00 96.69 174 ILE A O 1
ATOM 1400 N N . THR A 1 175 ? 5.926 4.361 -20.391 1.00 96.00 175 THR A N 1
ATOM 1401 C CA . THR A 1 175 ? 5.192 4.772 -19.190 1.00 96.00 175 THR A CA 1
ATOM 1402 C C . THR A 1 175 ? 4.539 3.563 -18.516 1.00 96.00 175 THR A C 1
ATOM 1404 O O . THR A 1 175 ? 4.219 2.563 -19.156 1.00 96.00 175 THR A O 1
ATOM 1407 N N . TYR A 1 176 ? 4.247 3.654 -17.215 1.00 93.38 176 TYR A N 1
ATOM 1408 C CA . TYR A 1 176 ? 3.465 2.609 -16.540 1.00 93.38 176 TYR A CA 1
ATOM 1409 C C . TYR A 1 176 ? 2.058 2.441 -17.129 1.00 93.38 176 TYR A C 1
ATOM 1411 O O . TYR A 1 176 ? 1.519 1.340 -17.094 1.00 93.38 176 TYR A O 1
ATOM 1419 N N . GLY A 1 177 ? 1.469 3.507 -17.682 1.00 95.19 177 GLY A N 1
ATOM 1420 C CA . GLY A 1 177 ? 0.185 3.431 -18.378 1.00 95.19 177 GLY A CA 1
ATOM 1421 C C . GLY A 1 177 ? 0.274 2.597 -19.655 1.00 95.19 177 GLY A C 1
ATOM 1422 O O . GLY A 1 177 ? -0.556 1.720 -19.863 1.00 95.19 177 GLY A O 1
ATOM 1423 N N . GLU A 1 178 ? 1.310 2.811 -20.468 1.00 96.88 178 GLU A N 1
ATOM 1424 C CA . GLU A 1 178 ? 1.575 2.010 -21.672 1.00 96.88 178 GLU A CA 1
ATOM 1425 C C . GLU A 1 178 ? 1.918 0.560 -21.322 1.00 96.88 178 GLU A C 1
ATOM 1427 O O . GLU A 1 178 ? 1.391 -0.358 -21.943 1.00 96.88 178 GLU A O 1
ATOM 1432 N N . TYR A 1 179 ? 2.730 0.330 -20.289 1.00 96.44 179 TYR A N 1
ATOM 1433 C CA . TYR A 1 179 ? 3.016 -1.022 -19.812 1.00 96.44 179 TYR A CA 1
ATOM 1434 C C . TYR A 1 179 ? 1.739 -1.736 -19.340 1.00 96.44 179 TYR A C 1
ATOM 1436 O O . TYR A 1 179 ? 1.426 -2.829 -19.809 1.00 96.44 179 TYR A O 1
ATOM 1444 N N . LEU A 1 180 ? 0.958 -1.122 -18.447 1.00 95.56 180 LEU A N 1
ATOM 1445 C CA . LEU A 1 180 ? -0.234 -1.761 -17.893 1.00 95.56 180 LEU A CA 1
ATOM 1446 C C . LEU A 1 180 ? -1.344 -1.886 -18.935 1.00 95.56 180 LEU A C 1
ATOM 1448 O O . LEU A 1 180 ? -1.823 -2.984 -19.162 1.00 95.56 180 LEU A O 1
ATOM 1452 N N . PHE A 1 181 ? -1.753 -0.805 -19.589 1.00 96.50 181 PHE A N 1
ATOM 1453 C CA . PHE A 1 181 ? -2.941 -0.805 -20.451 1.00 96.50 181 PHE A CA 1
ATOM 1454 C C . PHE A 1 181 ? -2.632 -0.973 -21.940 1.00 96.50 181 PHE A C 1
ATOM 1456 O O . PHE A 1 181 ? -3.517 -1.358 -22.697 1.00 96.50 181 PHE A O 1
ATOM 1463 N N . GLY A 1 182 ? -1.399 -0.700 -22.371 1.00 96.88 182 GLY A N 1
ATOM 1464 C CA . GLY A 1 182 ? -0.968 -0.899 -23.757 1.00 96.88 182 GLY A CA 1
ATOM 1465 C C . GLY A 1 182 ? -0.456 -2.314 -24.032 1.00 96.88 182 GLY A C 1
ATOM 1466 O O . GLY A 1 182 ? -0.675 -2.838 -25.121 1.00 96.88 182 GLY A O 1
ATOM 1467 N N . MET A 1 183 ? 0.185 -2.964 -23.052 1.00 97.12 183 MET A N 1
ATOM 1468 C CA . MET A 1 183 ? 0.728 -4.324 -23.218 1.00 97.12 183 MET A CA 1
ATOM 1469 C C . MET A 1 183 ? -0.160 -5.428 -22.630 1.00 97.12 183 MET A C 1
ATOM 1471 O O . MET A 1 183 ? 0.088 -6.610 -22.883 1.00 97.12 183 MET A O 1
ATOM 1475 N N . HIS A 1 184 ? -1.209 -5.070 -21.882 1.00 97.19 184 HIS A N 1
ATOM 1476 C CA . HIS A 1 184 ? -2.139 -6.025 -21.280 1.00 97.19 184 HIS A CA 1
ATOM 1477 C C . HIS A 1 184 ? -3.588 -5.695 -21.605 1.00 97.19 184 HIS A C 1
ATOM 1479 O O . HIS A 1 184 ? -3.998 -4.539 -21.650 1.00 97.19 184 HIS A O 1
ATOM 1485 N N . SER A 1 185 ? -4.402 -6.739 -21.747 1.00 96.81 185 SER A N 1
ATOM 1486 C CA . SER A 1 185 ? -5.851 -6.580 -21.785 1.00 96.81 185 SER A CA 1
ATOM 1487 C C . SER A 1 185 ? -6.403 -6.317 -20.379 1.00 96.81 185 SER A C 1
ATOM 1489 O O . SER A 1 185 ? -5.883 -6.835 -19.387 1.00 96.81 185 SER A O 1
ATOM 1491 N N . ILE A 1 186 ? -7.504 -5.563 -20.280 1.00 96.19 186 ILE A N 1
ATOM 1492 C CA . ILE A 1 186 ? -8.195 -5.311 -19.001 1.00 96.19 186 ILE A CA 1
ATOM 1493 C C . ILE A 1 186 ? -8.545 -6.625 -18.270 1.00 96.19 186 ILE A C 1
ATOM 1495 O O . ILE A 1 186 ? -8.264 -6.715 -17.074 1.00 96.19 186 ILE A O 1
ATOM 1499 N N . PRO A 1 187 ? -9.063 -7.683 -18.936 1.00 96.62 187 PRO A N 1
ATOM 1500 C CA . PRO A 1 187 ? -9.284 -8.969 -18.275 1.00 96.62 187 PRO A CA 1
ATOM 1501 C C . PRO A 1 187 ? -8.000 -9.600 -17.713 1.00 96.62 187 PRO A C 1
ATOM 1503 O O . PRO A 1 187 ? -8.027 -10.112 -16.594 1.00 96.62 187 PRO A O 1
ATOM 1506 N N . LYS A 1 188 ? -6.866 -9.525 -18.436 1.00 94.69 188 LYS A N 1
ATOM 1507 C CA . LYS A 1 188 ? -5.563 -10.019 -17.946 1.00 94.69 188 LYS A CA 1
ATOM 1508 C C . LYS A 1 188 ? -5.111 -9.227 -16.719 1.00 94.69 188 LYS A C 1
ATOM 1510 O O . LYS A 1 188 ? -4.655 -9.836 -15.754 1.00 94.69 188 LYS A O 1
ATOM 1515 N N . LEU A 1 189 ? -5.283 -7.903 -16.721 1.00 94.12 189 LEU A N 1
ATOM 1516 C CA . LEU A 1 189 ? -4.976 -7.063 -15.563 1.00 94.12 189 LEU A CA 1
ATOM 1517 C C . LEU A 1 189 ? -5.822 -7.457 -14.352 1.00 94.12 189 LEU A C 1
ATOM 1519 O O . LEU A 1 189 ? -5.262 -7.672 -13.284 1.00 94.12 189 LEU A O 1
ATOM 1523 N N . LEU A 1 190 ? -7.143 -7.586 -14.496 1.00 93.25 190 LEU A N 1
ATOM 1524 C CA . LEU A 1 190 ? -8.028 -7.963 -13.387 1.00 93.25 190 LEU A CA 1
ATOM 1525 C C . LEU A 1 190 ? -7.683 -9.350 -12.832 1.00 93.25 190 LEU A C 1
ATOM 1527 O O . LEU A 1 190 ? -7.533 -9.505 -11.620 1.00 93.25 190 LEU A O 1
ATOM 1531 N N . TYR A 1 191 ? -7.486 -10.338 -13.708 1.00 92.25 191 TYR A N 1
ATOM 1532 C CA . TYR A 1 191 ? -7.054 -11.676 -13.305 1.00 92.25 191 TYR A CA 1
ATOM 1533 C C . TYR A 1 191 ? -5.705 -11.646 -12.578 1.00 92.25 191 TYR A C 1
ATOM 1535 O O . TYR A 1 191 ? -5.573 -12.232 -11.504 1.00 92.25 191 TYR A O 1
ATOM 1543 N N . GLY A 1 192 ? -4.724 -10.923 -13.123 1.00 90.94 192 GLY A N 1
ATOM 1544 C CA . GLY A 1 192 ? -3.410 -10.764 -12.510 1.00 90.94 192 GLY A CA 1
ATOM 1545 C C . GLY A 1 192 ? -3.478 -10.076 -11.146 1.00 90.94 192 GLY A C 1
ATOM 1546 O O . GLY A 1 192 ? -2.849 -10.544 -10.204 1.00 90.94 192 GLY A O 1
ATOM 1547 N N . HIS A 1 193 ? -4.302 -9.038 -10.980 1.00 91.06 193 HIS A N 1
ATOM 1548 C CA . HIS A 1 193 ? -4.519 -8.412 -9.671 1.00 91.06 193 HIS A CA 1
ATOM 1549 C C . HIS A 1 193 ? -5.093 -9.407 -8.656 1.00 91.06 193 HIS A C 1
ATOM 1551 O O . HIS A 1 193 ? -4.543 -9.537 -7.567 1.00 91.06 193 HIS A O 1
ATOM 1557 N N . MET A 1 194 ? -6.145 -10.156 -9.005 1.00 88.19 194 MET A N 1
ATOM 1558 C CA . MET A 1 194 ? -6.716 -11.161 -8.096 1.00 88.19 194 MET A CA 1
ATOM 1559 C C . MET A 1 194 ? -5.697 -12.251 -7.746 1.00 88.19 194 MET A C 1
ATOM 1561 O O . MET A 1 194 ? -5.515 -12.576 -6.574 1.00 88.19 194 MET A O 1
ATOM 1565 N N . LYS A 1 195 ? -5.001 -12.791 -8.756 1.00 87.19 195 LYS A N 1
ATOM 1566 C CA . LYS A 1 195 ? -3.974 -13.825 -8.584 1.00 87.19 195 LYS A CA 1
ATOM 1567 C C . LYS A 1 195 ? -2.849 -13.333 -7.678 1.00 87.19 195 LYS A C 1
ATOM 1569 O O . LYS A 1 195 ? -2.513 -13.999 -6.706 1.00 87.19 195 LYS A O 1
ATOM 1574 N N . GLY A 1 196 ? -2.278 -12.171 -7.977 1.00 87.12 196 GLY A N 1
ATOM 1575 C CA . GLY A 1 196 ? -1.165 -11.625 -7.212 1.00 87.12 196 GLY A CA 1
ATOM 1576 C C . GLY A 1 196 ? -1.564 -11.193 -5.805 1.00 87.12 196 GLY A C 1
ATOM 1577 O O . GLY A 1 196 ? -0.764 -11.329 -4.884 1.00 87.12 196 GLY A O 1
ATOM 1578 N N . TRP A 1 197 ? -2.813 -10.763 -5.605 1.00 85.44 197 TRP A N 1
ATOM 1579 C CA . TRP A 1 197 ? -3.354 -10.521 -4.272 1.00 85.44 197 TRP A CA 1
ATOM 1580 C C . TRP A 1 197 ? -3.386 -11.815 -3.451 1.00 85.44 197 TRP A C 1
ATOM 1582 O O . TRP A 1 197 ? -2.770 -11.862 -2.387 1.00 85.44 197 TRP A O 1
ATOM 1592 N N . VAL A 1 198 ? -3.978 -12.892 -3.986 1.00 81.94 198 VAL A N 1
ATOM 1593 C CA . VAL A 1 198 ? -3.996 -14.214 -3.331 1.00 81.94 198 VAL A CA 1
ATOM 1594 C C . VAL A 1 198 ? -2.578 -14.701 -3.034 1.00 81.94 198 VAL A C 1
ATOM 1596 O O . VAL A 1 198 ? -2.294 -15.112 -1.912 1.00 81.94 198 VAL A O 1
ATOM 1599 N N . GLU A 1 199 ? -1.666 -14.616 -4.003 1.00 80.25 199 GLU A N 1
ATOM 1600 C CA . GLU A 1 199 ? -0.268 -15.020 -3.823 1.00 80.25 199 GLU A CA 1
ATOM 1601 C C . GLU A 1 199 ? 0.440 -14.199 -2.740 1.00 80.25 199 GLU A C 1
ATOM 1603 O O . GLU A 1 199 ? 1.183 -14.766 -1.942 1.00 80.25 199 GLU A O 1
ATOM 1608 N N . SER A 1 200 ? 0.192 -12.887 -2.670 1.00 80.19 200 SER A N 1
ATOM 1609 C CA . SER A 1 200 ? 0.757 -12.023 -1.629 1.00 80.19 200 SER A CA 1
ATOM 1610 C C . SER A 1 200 ? 0.215 -12.371 -0.241 1.00 80.19 200 SER A C 1
ATOM 1612 O O . SER A 1 200 ? 0.990 -12.454 0.711 1.00 80.19 200 SER A O 1
ATOM 1614 N N . SER A 1 201 ? -1.085 -12.664 -0.124 1.00 77.12 201 SER A N 1
ATOM 1615 C CA . SER A 1 201 ? -1.712 -13.087 1.130 1.00 77.12 201 SER A CA 1
ATOM 1616 C C . SER A 1 201 ? -1.191 -14.447 1.591 1.00 77.12 201 SER A C 1
ATOM 1618 O O . SER A 1 201 ? -0.859 -14.609 2.766 1.00 77.12 201 SER A O 1
ATOM 1620 N N . VAL A 1 202 ? -1.055 -15.407 0.667 1.00 75.12 202 VAL A N 1
ATOM 1621 C CA . VAL A 1 202 ? -0.422 -16.707 0.935 1.00 75.12 202 VAL A CA 1
ATOM 1622 C C . VAL A 1 202 ? 1.003 -16.483 1.420 1.00 75.12 202 VAL A C 1
ATOM 1624 O O . VAL A 1 202 ? 1.348 -16.916 2.515 1.00 75.12 202 VAL A O 1
ATOM 1627 N N . TYR A 1 203 ? 1.802 -15.726 0.671 1.00 76.94 203 TYR A N 1
ATOM 1628 C CA . TYR A 1 203 ? 3.187 -15.445 1.024 1.00 76.94 203 TYR A CA 1
ATOM 1629 C C . TYR A 1 203 ? 3.311 -14.827 2.428 1.00 76.94 203 TYR A C 1
ATOM 1631 O O . TYR A 1 203 ? 4.142 -15.255 3.231 1.00 76.94 203 TYR A O 1
ATOM 1639 N N . MET A 1 204 ? 2.458 -13.852 2.753 1.00 75.19 204 MET A N 1
ATOM 1640 C CA . MET A 1 204 ? 2.415 -13.210 4.067 1.00 75.19 204 MET A CA 1
ATOM 1641 C C . MET A 1 204 ? 2.075 -14.198 5.181 1.00 75.19 204 MET A C 1
ATOM 1643 O O . MET A 1 204 ? 2.782 -14.246 6.184 1.00 75.19 204 MET A O 1
ATOM 1647 N N . SER A 1 205 ? 1.052 -15.031 4.991 1.00 70.69 205 SER A N 1
ATOM 1648 C CA . SER A 1 205 ? 0.655 -16.036 5.983 1.00 70.69 205 SER A CA 1
ATOM 1649 C C . SER A 1 205 ? 1.740 -17.087 6.238 1.00 70.69 205 SER A C 1
ATOM 1651 O O . SER A 1 205 ? 1.907 -17.555 7.361 1.00 70.69 205 SER A O 1
ATOM 1653 N N . THR A 1 206 ? 2.529 -17.415 5.213 1.00 70.69 206 THR A N 1
ATOM 1654 C CA . THR A 1 206 ? 3.590 -18.415 5.307 1.00 70.69 206 THR A CA 1
ATOM 1655 C C . THR A 1 206 ? 4.957 -17.834 5.671 1.00 70.69 206 THR A C 1
ATOM 1657 O O . THR A 1 206 ? 5.909 -18.583 5.874 1.00 70.69 206 THR A O 1
ATOM 1660 N N . SER A 1 207 ? 5.077 -16.506 5.777 1.00 70.31 207 SER A N 1
ATOM 1661 C CA . SER A 1 207 ? 6.331 -15.817 6.126 1.00 70.31 207 SER A CA 1
ATOM 1662 C C . SER A 1 207 ? 6.881 -16.202 7.508 1.00 70.31 207 SER A C 1
ATOM 1664 O O . SER A 1 207 ? 8.057 -15.991 7.791 1.00 70.31 207 SER A O 1
ATOM 1666 N N . HIS A 1 208 ? 6.046 -16.819 8.347 1.00 66.69 208 HIS A N 1
ATOM 1667 C CA . HIS A 1 208 ? 6.407 -17.356 9.655 1.00 66.69 208 HIS A CA 1
ATOM 1668 C C . HIS A 1 208 ? 7.108 -18.720 9.609 1.00 66.69 208 HIS A C 1
ATOM 1670 O O . HIS A 1 208 ? 7.608 -19.168 10.637 1.00 66.69 208 HIS A O 1
ATOM 1676 N N . THR A 1 209 ? 7.149 -19.394 8.456 1.00 66.56 209 THR A N 1
ATOM 1677 C CA . THR A 1 209 ? 7.823 -20.688 8.303 1.00 66.56 209 THR A CA 1
ATOM 1678 C C . THR A 1 209 ? 9.255 -20.470 7.797 1.00 66.56 209 THR A C 1
ATOM 1680 O O . THR A 1 209 ? 9.433 -20.054 6.645 1.00 66.56 209 THR A O 1
ATOM 1683 N N . PRO A 1 210 ? 10.291 -20.755 8.614 1.00 65.75 210 PRO A N 1
ATOM 1684 C CA . PRO A 1 210 ? 11.684 -20.666 8.181 1.00 65.75 210 PRO A CA 1
ATOM 1685 C C . PRO A 1 210 ? 11.920 -21.488 6.905 1.00 65.75 210 PRO A C 1
ATOM 1687 O O . PRO A 1 210 ? 11.305 -22.535 6.715 1.00 65.75 210 PRO A O 1
ATOM 1690 N N . HIS A 1 211 ? 12.795 -21.012 6.015 1.00 67.12 211 HIS A N 1
ATOM 1691 C CA . HIS A 1 211 ? 13.142 -21.618 4.712 1.00 67.12 211 HIS A CA 1
ATOM 1692 C C . HIS A 1 211 ? 12.058 -21.610 3.624 1.00 67.12 211 HIS A C 1
ATOM 1694 O O . HIS A 1 211 ? 12.403 -21.661 2.442 1.00 67.12 211 HIS A O 1
ATOM 1700 N N . LEU A 1 212 ? 10.774 -21.461 3.964 1.00 65.75 212 LEU A N 1
ATOM 1701 C CA . LEU A 1 212 ? 9.717 -21.442 2.953 1.00 65.75 212 LEU A CA 1
ATOM 1702 C C . LEU A 1 212 ? 9.828 -20.216 2.037 1.00 65.75 212 LEU A C 1
ATOM 1704 O O . LEU A 1 212 ? 9.636 -20.340 0.834 1.00 65.75 212 LEU A O 1
ATOM 1708 N N . LYS A 1 213 ? 10.247 -19.057 2.567 1.00 64.12 213 LYS A N 1
ATOM 1709 C CA . LYS A 1 213 ? 10.576 -17.867 1.762 1.00 64.12 213 LYS A CA 1
ATOM 1710 C C . LYS A 1 213 ? 11.584 -18.204 0.660 1.00 64.12 213 LYS A C 1
ATOM 1712 O O . LYS A 1 213 ? 11.331 -17.917 -0.505 1.00 64.12 213 LYS A O 1
ATOM 1717 N N . GLY A 1 214 ? 12.681 -18.873 1.021 1.00 63.38 214 GLY A N 1
ATOM 1718 C CA . GLY A 1 214 ? 13.701 -19.321 0.075 1.00 63.38 214 GLY A CA 1
ATOM 1719 C C . GLY A 1 214 ? 13.133 -20.257 -0.987 1.00 63.38 214 GLY A C 1
ATOM 1720 O O . GLY A 1 214 ? 13.416 -20.067 -2.158 1.00 63.38 214 GLY A O 1
ATOM 1721 N N . LEU A 1 215 ? 12.267 -21.200 -0.612 1.00 63.00 215 LEU A N 1
ATOM 1722 C CA . LEU A 1 215 ? 11.643 -22.141 -1.549 1.00 63.00 215 LEU A CA 1
ATOM 1723 C C . LEU A 1 215 ? 10.639 -21.469 -2.496 1.00 63.00 215 LEU A C 1
ATOM 1725 O O . LEU A 1 215 ? 10.627 -21.773 -3.685 1.00 63.00 215 LEU A O 1
ATOM 1729 N N . VAL A 1 216 ? 9.836 -20.521 -2.006 1.00 63.09 216 VAL A N 1
ATOM 1730 C CA . VAL A 1 216 ? 8.897 -19.754 -2.843 1.00 63.09 216 VAL A CA 1
ATOM 1731 C C . VAL A 1 216 ? 9.645 -18.855 -3.831 1.00 63.09 216 VAL A C 1
ATOM 1733 O O . VAL A 1 216 ? 9.220 -18.725 -4.978 1.00 63.09 216 VAL A O 1
ATOM 1736 N N . PHE A 1 217 ? 10.777 -18.275 -3.417 1.00 59.56 217 PHE A N 1
ATOM 1737 C CA . PHE A 1 217 ? 11.642 -17.480 -4.292 1.00 59.56 217 PHE A CA 1
ATOM 1738 C C . PHE A 1 217 ? 12.452 -18.341 -5.277 1.00 59.56 217 PHE A C 1
ATOM 1740 O O . PHE A 1 217 ? 12.469 -18.055 -6.468 1.00 59.56 217 PHE A O 1
ATOM 1747 N N . LEU A 1 218 ? 13.083 -19.426 -4.825 1.00 53.44 218 LEU A N 1
ATOM 1748 C CA . LEU A 1 218 ? 13.909 -20.304 -5.666 1.00 53.44 218 LEU A CA 1
ATOM 1749 C C . LEU A 1 218 ? 13.081 -21.100 -6.679 1.00 53.44 218 LEU A C 1
ATOM 1751 O O . LEU A 1 218 ? 13.569 -21.435 -7.756 1.00 53.44 218 LEU A O 1
ATOM 1755 N N . HIS A 1 219 ? 11.816 -21.381 -6.370 1.00 54.25 219 HIS A N 1
ATOM 1756 C CA . HIS A 1 219 ? 10.896 -22.048 -7.287 1.00 54.25 219 HIS A CA 1
ATOM 1757 C C . HIS A 1 219 ? 9.959 -21.078 -8.024 1.00 54.25 219 HIS A C 1
ATOM 1759 O O . HIS A 1 219 ? 8.929 -21.492 -8.556 1.00 54.25 219 HIS A O 1
ATOM 1765 N N . GLN A 1 220 ? 10.348 -19.801 -8.133 1.00 55.53 220 GLN A N 1
ATOM 1766 C CA . GLN A 1 220 ? 9.642 -18.758 -8.892 1.00 55.53 220 GLN A CA 1
ATOM 1767 C C . GLN A 1 220 ? 9.252 -19.173 -10.320 1.00 55.53 220 GLN A C 1
ATOM 1769 O O . GLN A 1 220 ? 8.217 -18.724 -10.812 1.00 55.53 220 GLN A O 1
ATOM 1774 N N . ALA A 1 221 ? 10.022 -20.057 -10.966 1.00 49.88 221 ALA A N 1
ATOM 1775 C CA . ALA A 1 221 ? 9.735 -20.548 -12.314 1.00 49.88 221 ALA A CA 1
ATOM 1776 C C . ALA A 1 221 ? 8.584 -21.575 -12.388 1.00 49.88 221 ALA A C 1
ATOM 1778 O O . ALA A 1 221 ? 7.995 -21.741 -13.451 1.00 49.88 221 ALA A O 1
ATOM 1779 N N . SER A 1 222 ? 8.237 -22.261 -11.291 1.00 47.75 222 SER A N 1
ATOM 1780 C CA . SER A 1 222 ? 7.224 -23.333 -11.287 1.00 47.75 222 SER A CA 1
ATOM 1781 C C . SER A 1 222 ? 5.920 -22.977 -10.567 1.00 47.75 222 SER A C 1
ATOM 1783 O O . SER A 1 222 ? 5.034 -23.826 -10.464 1.00 47.75 222 SER A O 1
ATOM 1785 N N . GLY A 1 223 ? 5.741 -21.728 -10.123 1.00 54.34 223 GLY A N 1
ATOM 1786 C CA . GLY A 1 223 ? 4.451 -21.211 -9.650 1.00 54.34 223 GLY A CA 1
ATOM 1787 C C . GLY A 1 223 ? 3.872 -21.925 -8.417 1.00 54.34 223 GLY A C 1
ATOM 1788 O O . GLY A 1 223 ? 4.585 -22.550 -7.632 1.00 54.34 223 GLY A O 1
ATOM 1789 N N . SER A 1 224 ? 2.549 -21.819 -8.238 1.00 55.09 224 SER A N 1
ATOM 1790 C CA . SER A 1 224 ? 1.774 -22.391 -7.117 1.00 55.09 224 SER A CA 1
ATOM 1791 C C . SER A 1 224 ? 2.047 -23.879 -6.865 1.00 55.09 224 SER A C 1
ATOM 1793 O O . SER A 1 224 ? 1.940 -24.339 -5.734 1.00 55.09 224 SER A O 1
ATOM 1795 N N . THR A 1 225 ? 2.475 -24.621 -7.884 1.00 60.84 225 THR A N 1
ATOM 1796 C CA . THR A 1 225 ? 2.888 -26.025 -7.800 1.00 60.84 225 THR A CA 1
ATOM 1797 C C . THR A 1 225 ? 4.057 -26.273 -6.845 1.00 60.84 225 THR A C 1
ATOM 1799 O O . THR A 1 225 ? 4.060 -27.290 -6.157 1.00 60.84 225 THR A O 1
ATOM 1802 N N . ALA A 1 226 ? 5.033 -25.366 -6.752 1.00 60.69 226 ALA A N 1
ATOM 1803 C CA . ALA A 1 226 ? 6.129 -25.510 -5.792 1.00 60.69 226 ALA A CA 1
ATOM 1804 C C . ALA A 1 226 ? 5.685 -25.228 -4.359 1.00 60.69 226 ALA A C 1
ATOM 1806 O O . ALA A 1 226 ? 6.057 -25.964 -3.449 1.00 60.69 226 ALA A O 1
ATOM 1807 N N . VAL A 1 227 ? 4.831 -24.215 -4.174 1.00 63.09 227 VAL A N 1
ATOM 1808 C CA . VAL A 1 227 ? 4.195 -23.941 -2.881 1.00 63.09 227 VAL A CA 1
ATOM 1809 C C . VAL A 1 227 ? 3.464 -25.197 -2.419 1.00 63.09 227 VAL A C 1
ATOM 1811 O O . VAL A 1 227 ? 3.771 -25.710 -1.349 1.00 63.09 227 VAL A O 1
ATOM 1814 N N . LEU A 1 228 ? 2.596 -25.758 -3.270 1.00 68.69 228 LEU A N 1
ATOM 1815 C CA . LEU A 1 228 ? 1.790 -26.948 -2.978 1.00 68.69 228 LEU A CA 1
ATOM 1816 C C . LEU A 1 228 ? 2.618 -28.178 -2.574 1.00 68.69 228 LEU A C 1
ATOM 1818 O O . LEU A 1 228 ? 2.155 -28.955 -1.748 1.00 68.69 228 LEU A O 1
ATOM 1822 N N . ARG A 1 229 ? 3.844 -28.349 -3.089 1.00 70.50 229 ARG A N 1
ATOM 1823 C CA . ARG A 1 229 ? 4.739 -29.457 -2.688 1.00 70.50 229 ARG A CA 1
ATOM 1824 C C . ARG A 1 229 ? 5.261 -29.336 -1.257 1.00 70.50 229 ARG A C 1
ATOM 1826 O O . ARG A 1 229 ? 5.595 -30.348 -0.650 1.00 70.50 229 ARG A O 1
ATOM 1833 N N . HIS A 1 230 ? 5.340 -28.119 -0.730 1.00 68.75 230 HIS A N 1
ATOM 1834 C CA . HIS A 1 230 ? 5.799 -27.841 0.633 1.00 68.75 230 HIS A CA 1
ATOM 1835 C C . HIS A 1 230 ? 4.653 -27.545 1.600 1.00 68.75 230 HIS A C 1
ATOM 1837 O O . HIS A 1 230 ? 4.885 -27.367 2.797 1.00 68.75 230 HIS A O 1
ATOM 1843 N N . VAL A 1 231 ? 3.416 -27.521 1.101 1.00 74.00 231 VAL A N 1
ATOM 1844 C CA . VAL A 1 231 ? 2.233 -27.431 1.942 1.00 74.00 231 VAL A CA 1
ATOM 1845 C C . VAL A 1 231 ? 2.038 -28.773 2.655 1.00 74.00 231 VAL A C 1
ATOM 1847 O O . VAL A 1 231 ? 1.539 -29.746 2.099 1.00 74.00 231 VAL A O 1
ATOM 1850 N N . THR A 1 232 ? 2.423 -28.825 3.926 1.00 83.38 232 THR A N 1
ATOM 1851 C CA . THR A 1 232 ? 2.012 -29.889 4.848 1.00 83.38 232 THR A CA 1
ATOM 1852 C C . THR A 1 232 ? 0.549 -29.702 5.259 1.00 83.38 232 THR A C 1
ATOM 1854 O O . THR A 1 232 ? -0.003 -28.597 5.177 1.00 83.38 232 THR A O 1
ATOM 1857 N N . VAL A 1 233 ? -0.082 -30.760 5.780 1.00 85.88 233 VAL A N 1
ATOM 1858 C CA . VAL A 1 233 ? -1.433 -30.676 6.370 1.00 85.88 233 VAL A CA 1
ATOM 1859 C C . VAL A 1 233 ? -1.491 -29.580 7.437 1.00 85.88 233 VAL A C 1
ATOM 1861 O O . VAL A 1 233 ? -2.410 -28.766 7.434 1.00 85.88 233 VAL A O 1
ATOM 1864 N N . VAL A 1 234 ? -0.465 -29.483 8.288 1.00 82.62 234 VAL A N 1
ATOM 1865 C CA . VAL A 1 234 ? -0.377 -28.446 9.326 1.00 82.62 234 VAL A CA 1
ATOM 1866 C C . VAL A 1 234 ? -0.346 -27.049 8.705 1.00 82.62 234 VAL A C 1
ATOM 1868 O O . VAL A 1 234 ? -1.141 -26.197 9.093 1.00 82.62 234 VAL A O 1
ATOM 1871 N N . THR A 1 235 ? 0.502 -26.810 7.699 1.00 77.12 235 THR A N 1
ATOM 1872 C CA . THR A 1 235 ? 0.544 -25.499 7.025 1.00 77.12 235 THR A CA 1
ATOM 1873 C C . THR A 1 235 ? -0.757 -25.173 6.293 1.00 77.12 235 THR A C 1
ATOM 1875 O O . THR A 1 235 ? -1.166 -24.017 6.301 1.00 77.12 235 THR A O 1
ATOM 1878 N N . SER A 1 236 ? -1.455 -26.173 5.739 1.00 82.81 236 SER A N 1
ATOM 1879 C CA . SER A 1 236 ? -2.787 -25.991 5.140 1.00 82.81 236 SER A CA 1
ATOM 1880 C C . SER A 1 236 ? -3.797 -25.529 6.180 1.00 82.81 236 SER A C 1
ATOM 1882 O O . SER A 1 236 ? -4.518 -24.563 5.951 1.00 82.81 236 SER A O 1
ATOM 1884 N N . VAL A 1 237 ? -3.837 -26.199 7.335 1.00 86.50 237 VAL A N 1
ATOM 1885 C CA . VAL A 1 237 ? -4.756 -25.863 8.428 1.00 86.50 237 VAL A CA 1
ATOM 1886 C C . VAL A 1 237 ? -4.462 -24.464 8.957 1.00 86.50 237 VAL A C 1
ATOM 1888 O O . VAL A 1 237 ? -5.390 -23.672 9.103 1.00 86.50 237 VAL A O 1
ATOM 1891 N N . VAL A 1 238 ? -3.189 -24.123 9.183 1.00 83.50 238 VAL A N 1
ATOM 1892 C CA . VAL A 1 238 ? -2.782 -22.778 9.623 1.00 83.50 238 VAL A CA 1
ATOM 1893 C C . VAL A 1 238 ? -3.166 -21.730 8.584 1.00 83.50 238 VAL A C 1
ATOM 1895 O O . VAL A 1 238 ? -3.743 -20.707 8.947 1.00 83.50 238 VAL A O 1
ATOM 1898 N N . PHE A 1 239 ? -2.904 -21.984 7.301 1.00 82.06 239 PHE A N 1
ATOM 1899 C CA . PHE A 1 239 ? -3.251 -21.077 6.211 1.00 82.06 239 PHE A CA 1
ATOM 1900 C C . PHE A 1 239 ? -4.761 -20.836 6.119 1.00 82.06 239 PHE A C 1
ATOM 1902 O O . PHE A 1 239 ? -5.205 -19.692 6.189 1.00 82.06 239 PHE A O 1
ATOM 1909 N N . VAL A 1 240 ? -5.554 -21.906 6.013 1.00 86.75 240 VAL A N 1
ATOM 1910 C CA . VAL A 1 240 ? -7.017 -21.827 5.896 1.00 86.75 240 VAL A CA 1
ATOM 1911 C C . VAL A 1 240 ? -7.619 -21.162 7.128 1.00 86.75 240 VAL A C 1
ATOM 1913 O O . VAL A 1 240 ? -8.467 -20.284 6.986 1.00 86.75 240 VAL A O 1
ATOM 1916 N N . SER A 1 241 ? -7.138 -21.506 8.326 1.00 89.81 241 SER A N 1
ATOM 1917 C CA . SER A 1 241 ? -7.579 -20.863 9.567 1.00 89.81 241 SER A CA 1
ATOM 1918 C C . SER A 1 241 ? -7.228 -19.379 9.571 1.00 89.81 241 SER A C 1
ATOM 1920 O O . SER A 1 241 ? -8.074 -18.553 9.888 1.00 89.81 241 SER A O 1
ATOM 1922 N N . SER A 1 242 ? -6.012 -19.012 9.161 1.00 87.06 242 SER A N 1
ATOM 1923 C CA . SER A 1 242 ? -5.579 -17.612 9.124 1.00 87.06 242 SER A CA 1
ATOM 1924 C C . SER A 1 242 ? -6.389 -16.798 8.117 1.00 87.06 242 SER A C 1
ATOM 1926 O O . SER A 1 242 ? -6.816 -15.683 8.415 1.00 87.06 242 SER A O 1
ATOM 1928 N N . LEU A 1 243 ? -6.656 -17.362 6.938 1.00 87.31 243 LEU A N 1
ATOM 1929 C CA . LEU A 1 243 ? -7.483 -16.733 5.915 1.00 87.31 243 LEU A CA 1
ATOM 1930 C C . LEU A 1 243 ? -8.930 -16.571 6.393 1.00 87.31 243 LEU A C 1
ATOM 1932 O O . LEU A 1 243 ? -9.495 -15.486 6.266 1.00 87.31 243 LEU A O 1
ATOM 1936 N N . PHE A 1 244 ? -9.508 -17.617 6.989 1.00 92.06 244 PHE A N 1
ATOM 1937 C CA . PHE A 1 244 ? -10.857 -17.585 7.552 1.00 92.06 244 PHE A CA 1
ATOM 1938 C C . PHE A 1 244 ? -10.983 -16.536 8.660 1.00 92.06 244 PHE A C 1
ATOM 1940 O O . PHE A 1 244 ? -11.891 -15.708 8.624 1.00 92.06 244 PHE A O 1
ATOM 1947 N N . LEU A 1 245 ? -10.042 -16.513 9.607 1.00 93.06 245 LEU A N 1
ATOM 1948 C CA . LEU A 1 245 ? -10.014 -15.528 10.685 1.00 93.06 245 LEU A CA 1
ATOM 1949 C C . LEU A 1 245 ? -9.807 -14.111 10.138 1.00 93.06 245 LEU A C 1
ATOM 1951 O O . LEU A 1 245 ? -10.505 -13.195 10.552 1.00 93.06 245 LEU A O 1
ATOM 1955 N N . THR A 1 246 ? -8.933 -13.915 9.151 1.00 91.31 246 THR A N 1
ATOM 1956 C CA . THR A 1 246 ? -8.760 -12.602 8.507 1.00 91.31 246 THR A CA 1
ATOM 1957 C C . THR A 1 246 ? -10.050 -12.142 7.828 1.00 91.31 246 THR A C 1
ATOM 1959 O O . THR A 1 246 ? -10.451 -10.995 8.009 1.00 91.31 246 THR A O 1
ATOM 1962 N N . ALA A 1 247 ? -10.738 -13.030 7.104 1.00 92.19 247 ALA A N 1
ATOM 1963 C CA . ALA A 1 247 ? -12.013 -12.732 6.457 1.00 92.19 247 ALA A CA 1
ATOM 1964 C C . ALA A 1 247 ? -13.121 -12.416 7.477 1.00 92.19 247 ALA A C 1
ATOM 1966 O O . ALA A 1 247 ? -13.880 -11.464 7.288 1.00 92.19 247 ALA A O 1
ATOM 1967 N N . LEU A 1 248 ? -13.183 -13.164 8.583 1.00 95.06 248 LEU A N 1
ATOM 1968 C CA . LEU A 1 248 ? -14.095 -12.895 9.696 1.00 95.06 248 LEU A CA 1
ATOM 1969 C C . LEU A 1 248 ? -13.809 -11.521 10.318 1.00 95.06 248 LEU A C 1
ATOM 1971 O O . LEU A 1 248 ? -14.728 -10.732 10.541 1.00 95.06 248 LEU A O 1
ATOM 1975 N N . GLY A 1 249 ? -12.529 -11.212 10.536 1.00 94.81 249 GLY A N 1
ATOM 1976 C CA . GLY A 1 249 ? -12.073 -9.921 11.032 1.00 94.81 249 GLY A CA 1
ATOM 1977 C C . GLY A 1 249 ? -12.423 -8.775 10.089 1.00 94.81 249 GLY A C 1
ATOM 1978 O O . GLY A 1 249 ? -12.966 -7.767 10.530 1.00 94.81 249 GLY A O 1
ATOM 1979 N N . TRP A 1 250 ? -12.198 -8.940 8.784 1.00 94.56 250 TRP A N 1
ATOM 1980 C CA . TRP A 1 250 ? -12.613 -7.984 7.755 1.00 94.56 250 TRP A CA 1
ATOM 1981 C C . TRP A 1 250 ? -14.112 -7.729 7.782 1.00 94.56 250 TRP A C 1
ATOM 1983 O O . TRP A 1 250 ? -14.526 -6.571 7.831 1.00 94.56 250 TRP A O 1
ATOM 1993 N N . ALA A 1 251 ? -14.921 -8.789 7.777 1.00 95.31 251 ALA A N 1
ATOM 1994 C CA . ALA A 1 251 ? -16.373 -8.678 7.763 1.00 95.31 251 ALA A CA 1
ATOM 1995 C C . ALA A 1 251 ? -16.902 -7.933 8.998 1.00 95.31 251 ALA A C 1
ATOM 1997 O O . ALA A 1 251 ? -17.787 -7.084 8.865 1.00 95.31 251 ALA A O 1
ATOM 1998 N N . ASP A 1 252 ? -16.351 -8.207 10.184 1.00 95.12 252 ASP A N 1
ATOM 1999 C CA . ASP A 1 252 ? -16.742 -7.513 11.413 1.00 95.12 252 ASP A CA 1
ATOM 2000 C C . ASP A 1 252 ? -16.241 -6.057 11.446 1.00 95.12 252 ASP A C 1
ATOM 2002 O O . ASP A 1 252 ? -17.018 -5.136 11.704 1.00 95.12 252 ASP A O 1
ATOM 2006 N N . LEU A 1 253 ? -14.971 -5.807 11.108 1.00 94.19 253 LEU A N 1
ATOM 2007 C CA . LEU A 1 253 ? -14.388 -4.458 11.093 1.00 94.19 253 LEU A CA 1
ATOM 2008 C C . LEU A 1 253 ? -15.059 -3.542 10.062 1.00 94.19 253 LEU A C 1
ATOM 2010 O O . LEU A 1 253 ? -15.290 -2.370 10.358 1.00 94.19 253 LEU A O 1
ATOM 2014 N N . TRP A 1 254 ? -15.436 -4.065 8.891 1.00 92.88 254 TRP A N 1
ATOM 2015 C CA . TRP A 1 254 ? -16.153 -3.307 7.857 1.00 92.88 254 TRP A CA 1
ATOM 2016 C C . TRP A 1 254 ? -17.511 -2.795 8.342 1.00 92.88 254 TRP A C 1
ATOM 2018 O O . TRP A 1 254 ? -17.963 -1.717 7.956 1.00 92.88 254 TRP A O 1
ATOM 2028 N N . ARG A 1 255 ? -18.165 -3.553 9.229 1.00 91.06 255 ARG A N 1
ATOM 2029 C CA . ARG A 1 255 ? -19.450 -3.180 9.833 1.00 91.06 255 ARG A CA 1
ATOM 2030 C C . ARG A 1 255 ? -19.295 -2.159 10.958 1.00 91.06 255 ARG A C 1
ATOM 2032 O O . ARG A 1 255 ? -20.278 -1.516 11.321 1.00 91.06 255 ARG A O 1
ATOM 2039 N N . ARG A 1 256 ? -18.086 -1.975 11.503 1.00 90.75 256 ARG A N 1
ATOM 2040 C CA . ARG A 1 256 ? -17.805 -1.038 12.599 1.00 90.75 256 ARG A CA 1
ATOM 2041 C C . ARG A 1 256 ? -17.400 0.334 12.044 1.00 90.75 256 ARG A C 1
ATOM 2043 O O . ARG A 1 256 ? -16.290 0.479 11.532 1.00 90.75 256 ARG A O 1
ATOM 2050 N N . PRO A 1 257 ? -18.207 1.399 12.240 1.00 87.12 257 PRO A N 1
ATOM 2051 C CA . PRO A 1 257 ? -17.928 2.735 11.690 1.00 87.12 257 PRO A CA 1
ATOM 2052 C C . PRO A 1 257 ? -16.592 3.362 12.110 1.00 87.12 257 PRO A C 1
ATOM 2054 O O . PRO A 1 257 ? -16.141 4.327 11.503 1.00 87.12 257 PRO A O 1
ATOM 2057 N N . GLN A 1 258 ? -15.970 2.855 13.174 1.00 87.56 258 GLN A N 1
ATOM 2058 C CA . GLN A 1 258 ? -14.673 3.319 13.669 1.00 87.56 258 GLN A CA 1
ATOM 2059 C C . GLN A 1 258 ? -13.467 2.624 13.014 1.00 87.56 258 GLN A C 1
ATOM 2061 O O . GLN A 1 258 ? -12.364 3.162 13.074 1.00 87.56 258 GLN A O 1
ATOM 2066 N N . TYR A 1 259 ? -13.679 1.468 12.376 1.00 91.00 259 TYR A N 1
ATOM 2067 C CA . TYR A 1 259 ? -12.625 0.636 11.784 1.00 91.00 259 TYR A CA 1
ATOM 2068 C C . TYR A 1 259 ? -12.866 0.282 10.312 1.00 91.00 259 TYR A C 1
ATOM 2070 O O . TYR A 1 259 ? -12.102 -0.491 9.746 1.00 91.00 259 TYR A O 1
ATOM 2078 N N . TRP A 1 260 ? -13.882 0.865 9.671 1.00 89.88 260 TRP A N 1
ATOM 2079 C CA . TRP A 1 260 ? -14.215 0.639 8.256 1.00 89.88 260 TRP A CA 1
ATOM 2080 C C . TRP A 1 260 ? -13.014 0.795 7.304 1.00 89.88 260 TRP A C 1
ATOM 2082 O O . TRP A 1 260 ? -12.941 0.140 6.269 1.00 89.88 260 TRP A O 1
ATOM 2092 N N . TRP A 1 261 ? -12.074 1.674 7.658 1.00 90.12 261 TRP A N 1
ATOM 2093 C CA . TRP A 1 261 ? -10.891 1.979 6.865 1.00 90.12 261 TRP A CA 1
ATOM 2094 C C . TRP A 1 261 ? -9.846 0.862 6.927 1.00 90.12 261 TRP A C 1
ATOM 2096 O O . TRP A 1 261 ? -9.023 0.773 6.023 1.00 90.12 261 TRP A O 1
ATOM 2106 N N . VAL A 1 262 ? -9.868 0.008 7.959 1.00 92.50 262 VAL A N 1
ATOM 2107 C CA . VAL A 1 262 ? -8.851 -1.031 8.166 1.00 92.50 262 VAL A CA 1
ATOM 2108 C C . VAL A 1 262 ? -8.884 -2.067 7.039 1.00 92.50 262 VAL A C 1
ATOM 2110 O O . VAL A 1 262 ? -7.850 -2.229 6.384 1.00 92.50 262 VAL A O 1
ATOM 2113 N N . PRO A 1 263 ? -10.022 -2.730 6.730 1.00 91.56 263 PRO A N 1
ATOM 2114 C CA . PRO A 1 263 ? -10.021 -3.718 5.658 1.00 91.56 263 PRO A CA 1
ATOM 2115 C C . PRO A 1 263 ? -9.770 -3.053 4.302 1.00 91.56 263 PRO A C 1
ATOM 2117 O O . PRO A 1 263 ? -9.004 -3.585 3.503 1.00 91.56 263 PRO A O 1
ATOM 2120 N N . PHE A 1 264 ? -10.318 -1.850 4.078 1.00 89.81 264 PHE A N 1
ATOM 2121 C CA . PHE A 1 264 ? -10.102 -1.101 2.839 1.00 89.81 264 PHE A CA 1
ATOM 2122 C C . PHE A 1 264 ? -8.619 -0.809 2.609 1.00 89.81 264 PHE A C 1
ATOM 2124 O O . PHE A 1 264 ? -8.112 -1.087 1.530 1.00 89.81 264 PHE A O 1
ATOM 2131 N N . LEU A 1 265 ? -7.903 -0.306 3.617 1.00 88.44 265 LEU A N 1
ATOM 2132 C CA . LEU A 1 265 ? -6.469 -0.046 3.514 1.00 88.44 265 LEU A CA 1
ATOM 2133 C C . LEU A 1 265 ? -5.650 -1.310 3.315 1.00 88.44 265 LEU A C 1
ATOM 2135 O O . LEU A 1 265 ? -4.712 -1.308 2.523 1.00 88.44 265 LEU A O 1
ATOM 2139 N N . SER A 1 266 ? -5.989 -2.377 4.035 1.00 88.75 266 SER A N 1
ATOM 2140 C CA . SER A 1 266 ? -5.275 -3.644 3.905 1.00 88.75 266 SER A CA 1
ATOM 2141 C C . SER A 1 266 ? -5.445 -4.252 2.504 1.00 88.75 266 SER A C 1
ATOM 2143 O O . SER A 1 266 ? -4.486 -4.770 1.935 1.00 88.75 266 SER A O 1
ATOM 2145 N N . LEU A 1 267 ? -6.627 -4.100 1.895 1.00 87.31 267 LEU A N 1
ATOM 2146 C CA . LEU A 1 267 ? -6.879 -4.483 0.509 1.00 87.31 267 LEU A CA 1
ATOM 2147 C C . LEU A 1 267 ? -6.179 -3.529 -0.466 1.00 87.31 267 LEU A C 1
ATOM 2149 O O . LEU A 1 267 ? -5.433 -3.963 -1.331 1.00 87.31 267 LEU A O 1
ATOM 2153 N N . TRP A 1 268 ? -6.370 -2.221 -0.319 1.00 86.62 268 TRP A N 1
ATOM 2154 C CA . TRP A 1 268 ? -5.858 -1.222 -1.255 1.00 86.62 268 TRP A CA 1
ATOM 2155 C C . TRP A 1 268 ? -4.325 -1.161 -1.285 1.00 86.62 268 TRP A C 1
ATOM 2157 O O . TRP A 1 268 ? -3.718 -1.107 -2.355 1.00 86.62 268 TRP A O 1
ATOM 2167 N N . GLY A 1 269 ? -3.682 -1.220 -0.117 1.00 83.56 269 GLY A N 1
ATOM 2168 C CA . GLY A 1 269 ? -2.223 -1.206 -0.011 1.00 83.56 269 GLY A CA 1
ATOM 2169 C C . GLY A 1 269 ? -1.554 -2.509 -0.450 1.00 83.56 269 GLY A C 1
ATOM 2170 O O . GLY A 1 269 ? -0.351 -2.516 -0.681 1.00 83.56 269 GLY A O 1
ATOM 2171 N N . THR A 1 270 ? -2.310 -3.595 -0.636 1.00 83.06 270 THR A N 1
ATOM 2172 C CA . THR A 1 270 ? -1.822 -4.785 -1.355 1.00 83.06 270 THR A CA 1
ATOM 2173 C C . THR A 1 270 ? -2.179 -4.738 -2.845 1.00 83.06 270 THR A C 1
ATOM 2175 O O . THR A 1 270 ? -1.413 -5.217 -3.679 1.00 83.06 270 THR A O 1
ATOM 2178 N N . TRP A 1 271 ? -3.298 -4.101 -3.202 1.00 84.62 271 TRP A N 1
ATOM 2179 C CA . TRP A 1 271 ? -3.842 -4.071 -4.560 1.00 84.62 271 TRP A CA 1
ATOM 2180 C C . TRP A 1 271 ? -2.951 -3.354 -5.577 1.00 84.62 271 TRP A C 1
ATOM 2182 O O . TRP A 1 271 ? -2.756 -3.876 -6.671 1.00 84.62 271 TRP A O 1
ATOM 2192 N N . TYR A 1 272 ? -2.375 -2.194 -5.236 1.00 82.69 272 TYR A N 1
ATOM 2193 C CA . TYR A 1 272 ? -1.632 -1.367 -6.207 1.00 82.69 272 TYR A CA 1
ATOM 2194 C C . TYR A 1 272 ? -0.412 -2.076 -6.829 1.00 82.69 272 TYR A C 1
ATOM 2196 O O . TYR A 1 272 ? 0.038 -1.709 -7.912 1.00 82.69 272 TYR A O 1
ATOM 2204 N N . ALA A 1 273 ? 0.121 -3.084 -6.137 1.00 87.38 273 ALA A N 1
ATOM 2205 C CA . ALA A 1 273 ? 1.263 -3.885 -6.560 1.00 87.38 273 ALA A CA 1
ATOM 2206 C C . ALA A 1 273 ? 0.868 -5.324 -6.946 1.00 87.38 273 ALA A C 1
ATOM 2208 O O . ALA A 1 273 ? 1.696 -6.072 -7.464 1.00 87.38 273 ALA A O 1
ATOM 2209 N N . ALA A 1 274 ? -0.398 -5.707 -6.736 1.00 90.25 274 ALA A N 1
ATOM 2210 C CA . ALA A 1 274 ? -0.868 -7.081 -6.874 1.00 90.25 274 ALA A CA 1
ATOM 2211 C C . ALA A 1 274 ? -0.607 -7.649 -8.271 1.00 90.25 274 ALA A C 1
ATOM 2213 O O . ALA A 1 274 ? -0.064 -8.742 -8.408 1.00 90.25 274 ALA A O 1
ATOM 2214 N N . PHE A 1 275 ? -0.913 -6.884 -9.318 1.00 91.88 275 PHE A N 1
ATOM 2215 C CA . PHE A 1 275 ? -0.652 -7.320 -10.687 1.00 91.88 275 PHE A CA 1
ATOM 2216 C C . PHE A 1 275 ? 0.820 -7.674 -10.926 1.00 91.88 275 PHE A C 1
ATOM 2218 O O . PHE A 1 275 ? 1.112 -8.737 -11.474 1.00 91.88 275 PHE A O 1
ATOM 2225 N N . LEU A 1 276 ? 1.742 -6.839 -10.446 1.00 90.50 276 LEU A N 1
ATOM 2226 C CA . LEU A 1 276 ? 3.180 -7.033 -10.627 1.00 90.50 276 LEU A CA 1
ATOM 2227 C C . LEU A 1 276 ? 3.690 -8.301 -9.910 1.00 90.50 276 LEU A C 1
ATOM 2229 O O . LEU A 1 276 ? 4.617 -8.951 -10.393 1.00 90.50 276 LEU A O 1
ATOM 2233 N N . TYR A 1 277 ? 3.051 -8.726 -8.813 1.00 87.25 277 TYR A N 1
ATOM 2234 C CA . TYR A 1 277 ? 3.346 -10.026 -8.188 1.00 87.25 277 TYR A CA 1
ATOM 2235 C C . TYR A 1 277 ? 2.960 -11.200 -9.079 1.00 87.25 277 TYR A C 1
ATOM 2237 O O . TYR A 1 277 ? 3.693 -12.188 -9.155 1.00 87.25 277 TYR A O 1
ATOM 2245 N N . SER A 1 278 ? 1.822 -11.085 -9.767 1.00 87.25 278 SER A N 1
ATOM 2246 C CA . SER A 1 278 ? 1.274 -12.163 -10.592 1.00 87.25 278 SER A CA 1
ATOM 2247 C C . SER A 1 278 ? 2.123 -12.474 -11.825 1.00 87.25 278 SER A C 1
ATOM 2249 O O . SER A 1 278 ? 2.129 -13.623 -12.282 1.00 87.25 278 SER A O 1
ATOM 2251 N N . VAL A 1 279 ? 2.850 -11.459 -12.311 1.00 88.12 279 VAL A N 1
ATOM 2252 C CA . VAL A 1 279 ? 3.812 -11.531 -13.422 1.00 88.12 279 VAL A CA 1
ATOM 2253 C C . VAL A 1 279 ? 5.263 -11.650 -12.941 1.00 88.12 279 VAL A C 1
ATOM 2255 O O . VAL A 1 279 ? 6.179 -11.665 -13.750 1.00 88.12 279 VAL A O 1
ATOM 2258 N N . ARG A 1 280 ? 5.483 -11.798 -11.624 1.00 85.44 280 ARG A N 1
ATOM 2259 C CA . ARG A 1 280 ? 6.795 -12.081 -11.006 1.00 85.44 280 ARG A CA 1
ATOM 2260 C C . ARG A 1 280 ? 7.866 -11.011 -11.229 1.00 85.44 280 ARG A C 1
ATOM 2262 O O . ARG A 1 280 ? 9.048 -11.305 -11.087 1.00 85.44 280 ARG A O 1
ATOM 2269 N N . VAL A 1 281 ? 7.465 -9.774 -11.505 1.00 87.81 281 VAL A N 1
ATOM 2270 C CA . VAL A 1 281 ? 8.418 -8.674 -11.708 1.00 87.81 281 VAL A CA 1
ATOM 2271 C C . VAL A 1 281 ? 8.787 -7.975 -10.397 1.00 87.81 281 VAL A C 1
ATOM 2273 O O . VAL A 1 281 ? 9.801 -7.310 -10.323 1.00 87.81 281 VAL A O 1
ATOM 2276 N N . ILE A 1 282 ? 8.054 -8.150 -9.299 1.00 85.50 282 ILE A N 1
ATOM 2277 C CA . ILE A 1 282 ? 8.457 -7.550 -8.014 1.00 85.50 282 ILE A CA 1
ATOM 2278 C C . ILE A 1 282 ? 8.394 -8.545 -6.859 1.00 85.50 282 ILE A C 1
ATOM 2280 O O . ILE A 1 282 ? 7.586 -9.477 -6.849 1.00 85.50 282 ILE A O 1
ATOM 2284 N N . GLU A 1 283 ? 9.232 -8.312 -5.850 1.00 81.12 283 GLU A N 1
ATOM 2285 C CA . GLU A 1 283 ? 9.230 -9.091 -4.615 1.00 81.12 283 GLU A CA 1
ATOM 2286 C C . GLU A 1 283 ? 7.948 -8.807 -3.802 1.00 81.12 283 GLU A C 1
ATOM 2288 O O . GLU A 1 283 ? 7.704 -7.650 -3.435 1.00 81.12 283 GLU A O 1
ATOM 2293 N N . PRO A 1 284 ? 7.132 -9.832 -3.469 1.00 78.31 284 PRO A N 1
ATOM 2294 C CA . PRO A 1 284 ? 5.862 -9.655 -2.762 1.00 78.31 284 PRO A CA 1
ATOM 2295 C C . PRO A 1 284 ? 5.974 -8.849 -1.474 1.00 78.31 284 PRO A C 1
ATOM 2297 O O . PRO A 1 284 ? 5.276 -7.850 -1.291 1.00 78.31 284 PRO A O 1
ATOM 2300 N N . PHE A 1 285 ? 6.893 -9.256 -0.598 1.00 80.31 285 PHE A N 1
ATOM 2301 C CA . PHE A 1 285 ? 7.005 -8.698 0.744 1.00 80.31 285 PHE A CA 1
ATOM 2302 C C . PHE A 1 285 ? 7.436 -7.232 0.749 1.00 80.31 285 PHE A C 1
ATOM 2304 O O . PHE A 1 285 ? 6.853 -6.417 1.456 1.00 80.31 285 PHE A O 1
ATOM 2311 N N . ARG A 1 286 ? 8.406 -6.864 -0.090 1.00 83.56 286 ARG A N 1
ATOM 2312 C CA . ARG A 1 286 ? 9.005 -5.525 -0.083 1.00 83.56 286 ARG A CA 1
ATOM 2313 C C . ARG A 1 286 ? 8.018 -4.412 -0.434 1.00 83.56 286 ARG A C 1
ATOM 2315 O O . ARG A 1 286 ? 8.166 -3.280 0.012 1.00 83.56 286 ARG A O 1
ATOM 2322 N N . HIS A 1 287 ? 6.988 -4.734 -1.211 1.00 83.88 287 HIS A N 1
ATOM 2323 C CA . HIS A 1 287 ? 5.997 -3.758 -1.663 1.00 83.88 287 HIS A CA 1
ATOM 2324 C C . HIS A 1 287 ? 4.672 -3.814 -0.889 1.00 83.88 287 HIS A C 1
ATOM 2326 O O . HIS A 1 287 ? 3.903 -2.860 -0.974 1.00 83.88 287 HIS A O 1
ATOM 2332 N N . THR A 1 288 ? 4.425 -4.863 -0.098 1.00 85.62 288 THR A N 1
ATOM 2333 C CA . THR A 1 288 ? 3.216 -5.016 0.738 1.00 85.62 288 THR A CA 1
ATOM 2334 C C . THR A 1 288 ? 3.494 -4.970 2.239 1.00 85.62 288 THR A C 1
ATOM 2336 O O . THR A 1 288 ? 2.561 -4.800 3.019 1.00 85.62 288 THR A O 1
ATOM 2339 N N . GLY A 1 289 ? 4.750 -5.097 2.677 1.00 86.75 289 GLY A N 1
ATOM 2340 C CA . GLY A 1 289 ? 5.093 -5.242 4.094 1.00 86.75 289 GLY A CA 1
ATOM 2341 C C . GLY A 1 289 ? 4.530 -4.113 4.952 1.00 86.75 289 GLY A C 1
ATOM 2342 O O . GLY A 1 289 ? 3.975 -4.362 6.012 1.00 86.75 289 GLY A O 1
ATOM 2343 N N . HIS A 1 290 ? 4.504 -2.884 4.440 1.00 89.19 290 HIS A N 1
ATOM 2344 C CA . HIS A 1 290 ? 3.946 -1.743 5.163 1.00 89.19 290 HIS A CA 1
ATOM 2345 C C . HIS A 1 290 ? 2.467 -1.875 5.563 1.00 89.19 290 HIS A C 1
ATOM 2347 O O . HIS A 1 290 ? 2.073 -1.290 6.568 1.00 89.19 290 HIS A O 1
ATOM 2353 N N . VAL A 1 291 ? 1.652 -2.666 4.852 1.00 89.38 291 VAL A N 1
ATOM 2354 C CA . VAL A 1 291 ? 0.261 -2.956 5.257 1.00 89.38 291 VAL A CA 1
ATOM 2355 C C . VAL A 1 291 ? 0.104 -4.230 6.087 1.00 89.38 291 VAL A C 1
ATOM 2357 O O . VAL A 1 291 ? -0.993 -4.510 6.574 1.00 89.38 291 VAL A O 1
ATOM 2360 N N . TYR A 1 292 ? 1.185 -4.979 6.315 1.00 88.44 292 TYR A N 1
ATOM 2361 C CA . TYR A 1 292 ? 1.168 -6.195 7.127 1.00 88.44 292 TYR A CA 1
ATOM 2362 C C . TYR A 1 292 ? 0.592 -5.986 8.537 1.00 88.44 292 TYR A C 1
ATOM 2364 O O . TYR A 1 292 ? -0.236 -6.803 8.942 1.00 88.44 292 TYR A O 1
ATOM 2372 N N . PRO A 1 293 ? 0.904 -4.893 9.271 1.00 90.12 293 PRO A N 1
ATOM 2373 C CA . PRO A 1 293 ? 0.293 -4.654 10.579 1.00 90.12 293 PRO A CA 1
ATOM 2374 C C . PRO A 1 293 ? -1.240 -4.564 10.526 1.00 90.12 293 PRO A C 1
ATOM 2376 O O . PRO A 1 293 ? -1.915 -5.006 11.453 1.00 90.12 293 PRO A O 1
ATOM 2379 N N . LEU A 1 294 ? -1.808 -4.040 9.432 1.00 91.31 294 LEU A N 1
ATOM 2380 C CA . LEU A 1 294 ? -3.260 -3.945 9.255 1.00 91.31 294 LEU A CA 1
ATOM 2381 C C . LEU A 1 294 ? -3.887 -5.313 8.969 1.00 91.31 294 LEU A C 1
ATOM 2383 O O . LEU A 1 294 ? -4.936 -5.631 9.527 1.00 91.31 294 LEU A O 1
ATOM 2387 N N . LEU A 1 295 ? -3.241 -6.138 8.140 1.00 90.50 295 LEU A N 1
ATOM 2388 C CA . LEU A 1 295 ? -3.677 -7.516 7.884 1.00 90.50 295 LEU A CA 1
ATOM 2389 C C . LEU A 1 295 ? -3.620 -8.362 9.158 1.00 90.50 295 LEU A C 1
ATOM 2391 O O . LEU A 1 295 ? -4.567 -9.080 9.471 1.00 90.50 295 LEU A O 1
ATOM 2395 N N . LEU A 1 296 ? -2.550 -8.213 9.935 1.00 90.12 296 LEU A N 1
ATOM 2396 C CA . LEU A 1 296 ? -2.386 -8.892 11.212 1.00 90.12 296 LEU A CA 1
ATOM 2397 C C . LEU A 1 296 ? -3.429 -8.443 12.240 1.00 90.12 296 LEU A C 1
ATOM 2399 O O . LEU A 1 296 ? -3.997 -9.273 12.945 1.00 90.12 296 LEU A O 1
ATOM 2403 N N . PHE A 1 297 ? -3.743 -7.147 12.287 1.00 91.62 297 PHE A N 1
ATOM 2404 C CA . PHE A 1 297 ? -4.841 -6.651 13.110 1.00 91.62 297 PHE A CA 1
ATOM 2405 C C . PHE A 1 297 ? -6.178 -7.290 12.709 1.00 91.62 297 PHE A C 1
ATOM 2407 O O . PHE A 1 297 ? -6.943 -7.689 13.583 1.00 91.62 297 PHE A O 1
ATOM 2414 N N . CYS A 1 298 ? -6.445 -7.460 11.410 1.00 92.75 298 CYS A N 1
ATOM 2415 C CA . CYS A 1 298 ? -7.647 -8.148 10.932 1.00 92.75 298 CYS A CA 1
ATOM 2416 C C . CYS A 1 298 ? -7.681 -9.622 11.352 1.00 92.75 298 CYS A C 1
ATOM 2418 O O . CYS A 1 298 ? -8.706 -10.087 11.845 1.00 92.75 298 CYS A O 1
ATOM 2420 N N . LEU A 1 299 ? -6.562 -10.337 11.206 1.00 92.38 299 LEU A N 1
ATOM 2421 C CA . LEU A 1 299 ? -6.415 -11.725 11.647 1.00 92.38 299 LEU A CA 1
ATOM 2422 C C . LEU A 1 299 ? -6.729 -11.871 13.142 1.00 92.38 299 LEU A C 1
ATOM 2424 O O . LEU A 1 299 ? -7.570 -12.680 13.532 1.00 92.38 299 LEU A O 1
ATOM 2428 N N . LEU A 1 300 ? -6.069 -11.065 13.975 1.00 93.38 300 LEU A N 1
ATOM 2429 C CA . LEU A 1 300 ? -6.221 -11.101 15.427 1.00 93.38 300 LEU A CA 1
ATOM 2430 C C . LEU A 1 300 ? -7.628 -10.679 15.870 1.00 93.38 300 LEU A C 1
ATOM 2432 O O . LEU A 1 300 ? -8.186 -11.253 16.806 1.00 93.38 300 LEU A O 1
ATOM 2436 N N . TRP A 1 301 ? -8.231 -9.715 15.172 1.00 94.69 301 TRP A N 1
ATOM 2437 C CA . TRP A 1 301 ? -9.615 -9.320 15.405 1.00 94.69 301 TRP A CA 1
ATOM 2438 C C . TRP A 1 301 ? -10.585 -10.467 15.119 1.00 94.69 301 TRP A C 1
ATOM 2440 O O . TRP A 1 301 ? -11.459 -10.755 15.933 1.00 94.69 301 TRP A O 1
ATOM 2450 N N . GLY A 1 302 ? -10.414 -11.163 13.994 1.00 95.25 302 GLY A N 1
ATOM 2451 C CA . GLY A 1 302 ? -11.215 -12.340 13.675 1.00 95.25 302 GLY A CA 1
ATOM 2452 C C . GLY A 1 302 ? -11.019 -13.482 14.666 1.00 95.25 302 GLY A C 1
ATOM 2453 O O . GLY A 1 302 ? -11.998 -14.103 15.070 1.00 95.25 302 GLY A O 1
ATOM 2454 N N . ALA A 1 303 ? -9.785 -13.716 15.126 1.00 94.06 303 ALA A N 1
ATOM 2455 C CA . ALA A 1 303 ? -9.493 -14.688 16.182 1.00 94.06 303 ALA A CA 1
ATOM 2456 C C . ALA A 1 303 ? -10.261 -14.372 17.475 1.00 94.06 303 ALA A C 1
ATOM 2458 O O . ALA A 1 303 ? -10.870 -15.264 18.067 1.00 94.06 303 ALA A O 1
ATOM 2459 N N . LEU A 1 304 ? -10.301 -13.096 17.873 1.00 93.94 304 LEU A N 1
ATOM 2460 C CA . LEU A 1 304 ? -11.079 -12.643 19.025 1.00 93.94 304 LEU A CA 1
ATOM 2461 C C . LEU A 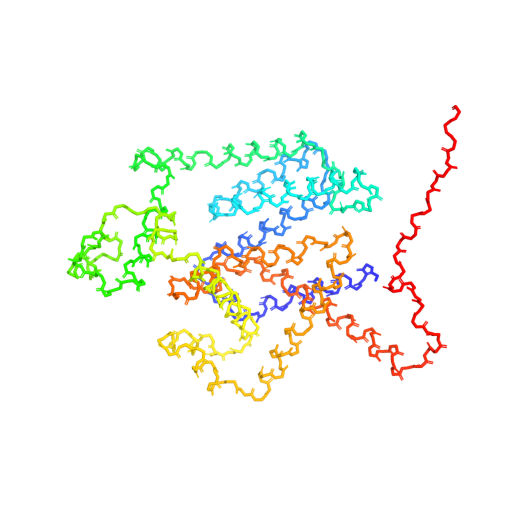1 304 ? -12.583 -12.902 18.834 1.00 93.94 304 LEU A C 1
ATOM 2463 O O . LEU A 1 304 ? -13.224 -13.405 19.754 1.00 93.94 304 LEU A O 1
ATOM 2467 N N . GLN A 1 305 ? -13.139 -12.606 17.653 1.00 94.75 305 GLN A N 1
ATOM 2468 C CA . GLN A 1 305 ? -14.555 -12.870 17.359 1.00 94.75 305 GLN A CA 1
ATOM 2469 C C . GLN A 1 305 ? -14.880 -14.369 17.400 1.00 94.75 305 GLN A C 1
ATOM 2471 O O . GLN A 1 305 ? -15.872 -14.771 18.008 1.00 94.75 305 GLN A O 1
ATOM 2476 N N . ALA A 1 306 ? -14.026 -15.207 16.807 1.00 94.94 306 ALA A N 1
ATOM 2477 C CA . ALA A 1 306 ? -14.187 -16.659 16.829 1.00 94.94 306 ALA A CA 1
ATOM 2478 C C . ALA A 1 306 ? -14.133 -17.215 18.262 1.00 94.94 306 ALA A C 1
ATOM 2480 O O . ALA A 1 306 ? -14.964 -18.041 18.633 1.00 94.94 306 ALA A O 1
ATOM 2481 N N . TYR A 1 307 ? -13.206 -16.720 19.088 1.00 93.69 307 TYR A N 1
ATOM 2482 C CA . TYR A 1 307 ? -13.111 -17.088 20.500 1.00 93.69 307 TYR A CA 1
ATOM 2483 C C . TYR A 1 307 ? -14.359 -16.679 21.294 1.00 93.69 307 TYR A C 1
ATOM 2485 O O . TYR A 1 307 ? -14.898 -17.489 22.045 1.00 93.69 307 TYR A O 1
ATOM 2493 N N . GLN A 1 308 ? -14.844 -15.446 21.117 1.00 91.25 308 GLN A N 1
ATOM 2494 C CA . GLN A 1 308 ? -16.058 -14.961 21.784 1.00 91.25 308 GLN A CA 1
ATOM 2495 C C . GLN A 1 308 ? -17.283 -15.801 21.402 1.00 91.25 308 GLN A C 1
ATOM 2497 O O . GLN A 1 308 ? -18.070 -16.164 22.276 1.00 91.25 308 GLN A O 1
ATOM 2502 N N . TRP A 1 309 ? -17.409 -16.161 20.122 1.00 91.69 309 TRP A N 1
ATOM 2503 C CA . TRP A 1 309 ? -18.467 -17.042 19.632 1.00 91.69 309 TRP A CA 1
ATOM 2504 C C . TRP A 1 309 ? -18.375 -18.451 20.234 1.00 91.69 309 TRP A C 1
ATOM 2506 O O . TRP A 1 309 ? -19.362 -18.949 20.771 1.00 91.69 309 TRP A O 1
ATOM 2516 N N . LEU A 1 310 ? -17.188 -19.067 20.218 1.00 92.38 310 LEU A N 1
ATOM 2517 C CA . LEU A 1 310 ? -16.974 -20.408 20.768 1.00 92.38 310 LEU A CA 1
ATOM 2518 C C . LEU A 1 310 ? -17.238 -20.447 22.279 1.00 92.38 310 LEU A C 1
ATOM 2520 O O . LEU A 1 310 ? -17.853 -21.384 22.776 1.00 92.38 310 LEU A O 1
ATOM 2524 N N . ARG A 1 311 ? -16.808 -19.412 23.011 1.00 90.06 311 ARG A N 1
ATOM 2525 C CA . ARG A 1 311 ? -17.071 -19.283 24.447 1.00 90.06 311 ARG A CA 1
ATOM 2526 C C . ARG A 1 311 ? -18.573 -19.199 24.729 1.00 90.06 311 ARG A C 1
ATOM 2528 O O . ARG A 1 311 ? -19.047 -19.893 25.619 1.00 90.06 311 ARG A O 1
ATOM 2535 N N . ALA A 1 312 ? -19.311 -18.382 23.978 1.00 87.56 312 ALA A N 1
ATOM 2536 C CA . ALA A 1 312 ? -20.762 -18.279 24.131 1.00 87.56 312 ALA A CA 1
ATOM 2537 C C . ALA A 1 312 ? -21.474 -19.606 23.816 1.00 87.56 312 ALA A C 1
ATOM 2539 O O . ALA A 1 312 ? -22.442 -19.948 24.481 1.00 87.56 312 ALA A O 1
ATOM 2540 N N . PHE A 1 313 ? -20.976 -20.358 22.830 1.00 89.62 313 PHE A N 1
ATOM 2541 C CA . PHE A 1 313 ? -21.523 -21.659 22.447 1.00 89.62 313 PHE A CA 1
ATOM 2542 C C . PHE A 1 313 ? -21.246 -22.768 23.476 1.00 89.62 313 PHE A C 1
ATOM 2544 O O . PHE A 1 313 ? -22.116 -23.589 23.728 1.00 89.62 313 PHE A O 1
ATOM 2551 N N . LEU A 1 314 ? -20.040 -22.818 24.054 1.00 92.06 314 LEU A N 1
ATOM 2552 C CA . LEU A 1 314 ? -19.624 -23.913 24.943 1.00 92.06 314 LEU A CA 1
ATOM 2553 C C . LEU A 1 314 ? -20.073 -23.753 26.395 1.00 92.06 314 LEU A C 1
ATOM 2555 O O . LEU A 1 314 ? -20.236 -24.756 27.084 1.00 92.06 314 LEU A O 1
ATOM 2559 N N . PHE A 1 315 ? -20.192 -22.519 26.885 1.00 88.69 315 PHE A N 1
ATOM 2560 C CA . PHE A 1 315 ? -20.395 -22.261 28.313 1.00 88.69 315 PHE A CA 1
ATOM 2561 C C . PHE A 1 315 ? -21.836 -21.913 28.694 1.00 88.69 315 PHE A C 1
ATOM 2563 O O . PHE A 1 315 ? -22.052 -21.552 29.843 1.00 88.69 315 PHE A O 1
ATOM 2570 N N . ASP A 1 316 ? -22.797 -22.050 27.772 1.00 62.31 316 ASP A N 1
ATOM 2571 C CA . ASP A 1 316 ? -24.243 -22.052 28.053 1.00 62.31 316 ASP A CA 1
ATOM 2572 C C . ASP A 1 316 ? -24.716 -20.957 29.037 1.00 62.31 316 ASP A C 1
ATOM 2574 O O . ASP A 1 316 ? -25.635 -21.152 29.833 1.00 62.31 316 ASP A O 1
ATOM 2578 N N . ASP A 1 317 ? -24.145 -19.749 28.942 1.00 59.44 317 ASP A N 1
ATOM 2579 C CA . ASP A 1 317 ? -24.792 -18.534 29.447 1.00 59.44 317 ASP A CA 1
ATOM 2580 C C . ASP A 1 317 ? -25.969 -18.236 28.501 1.00 59.44 317 ASP A C 1
ATOM 2582 O O . ASP A 1 317 ? -25.928 -17.332 27.664 1.00 59.44 317 ASP A O 1
ATOM 2586 N N . ALA A 1 318 ? -26.995 -19.089 28.583 1.00 49.62 318 ALA A N 1
ATOM 2587 C CA . ALA A 1 318 ? -28.163 -19.186 27.722 1.00 49.62 318 ALA A CA 1
ATOM 2588 C C . ALA A 1 318 ? -29.120 -17.998 27.910 1.00 49.62 318 ALA A C 1
ATOM 2590 O O . ALA A 1 318 ? -30.284 -18.134 28.278 1.00 49.62 318 ALA A O 1
ATOM 2591 N N . GLY A 1 319 ? -28.641 -16.801 27.598 1.00 58.38 319 GLY A N 1
ATOM 2592 C CA . GLY A 1 319 ? -29.448 -15.866 26.838 1.00 58.38 319 GLY A CA 1
ATOM 2593 C C . GLY A 1 319 ? -29.070 -16.035 25.366 1.00 58.38 319 GLY A C 1
ATOM 2594 O O . GLY A 1 319 ? -27.872 -16.112 25.084 1.00 58.38 319 GLY A O 1
ATOM 2595 N N . PRO A 1 320 ? -30.022 -16.065 24.407 1.00 54.84 320 PRO A N 1
ATOM 2596 C CA . PRO A 1 320 ? -29.665 -15.921 22.994 1.00 54.84 320 PRO A CA 1
ATOM 2597 C C . PRO A 1 320 ? -28.695 -14.743 22.897 1.00 54.84 320 PRO A C 1
ATOM 2599 O O . PRO A 1 320 ? -28.985 -13.738 23.562 1.00 54.84 320 PRO A O 1
ATOM 2602 N N . PRO A 1 321 ? -27.558 -14.858 22.170 1.00 53.88 321 PRO A N 1
ATOM 2603 C CA . PRO A 1 321 ? -26.545 -13.812 22.120 1.00 53.88 321 PRO A CA 1
ATOM 2604 C C . PRO A 1 321 ? -27.303 -12.531 21.875 1.00 53.88 321 PRO A C 1
ATOM 2606 O O . PRO A 1 321 ? -27.958 -12.420 20.834 1.00 53.88 321 PRO A O 1
ATOM 2609 N N . SER A 1 322 ? -27.370 -11.678 22.913 1.00 52.31 322 SER A N 1
ATOM 2610 C CA . SER A 1 322 ? -28.347 -10.597 22.919 1.00 52.31 322 SER A CA 1
ATOM 2611 C C . SER A 1 322 ? -28.195 -9.922 21.577 1.00 52.31 322 SER A C 1
ATOM 2613 O O . SER A 1 322 ? -27.065 -9.660 21.149 1.00 52.31 322 SER A O 1
ATOM 2615 N N . ALA A 1 323 ? -29.304 -9.745 20.861 1.00 49.88 323 ALA A N 1
ATOM 2616 C CA . ALA A 1 323 ? -29.255 -9.277 19.487 1.00 49.88 323 ALA A CA 1
ATOM 2617 C C . ALA A 1 323 ? -28.435 -7.978 19.349 1.00 49.88 323 ALA A C 1
ATOM 2619 O O . ALA A 1 323 ? -28.115 -7.623 18.234 1.00 49.88 323 ALA A O 1
ATOM 2620 N N . SER A 1 324 ? -28.033 -7.320 20.449 1.00 49.56 324 SER A N 1
ATOM 2621 C CA . SER A 1 324 ? -26.960 -6.322 20.579 1.00 49.56 324 SER A CA 1
ATOM 2622 C C . SER A 1 324 ? -25.635 -6.597 19.852 1.00 49.56 324 SER A C 1
ATOM 2624 O O . SER A 1 324 ? -24.985 -5.628 19.470 1.00 49.56 324 SER A O 1
ATOM 2626 N N . LEU A 1 325 ? -25.240 -7.849 19.583 1.00 48.81 325 LEU A N 1
ATOM 2627 C CA . LEU A 1 325 ? -24.052 -8.109 18.748 1.00 48.81 325 LEU A CA 1
ATOM 2628 C C . LEU A 1 325 ? -24.290 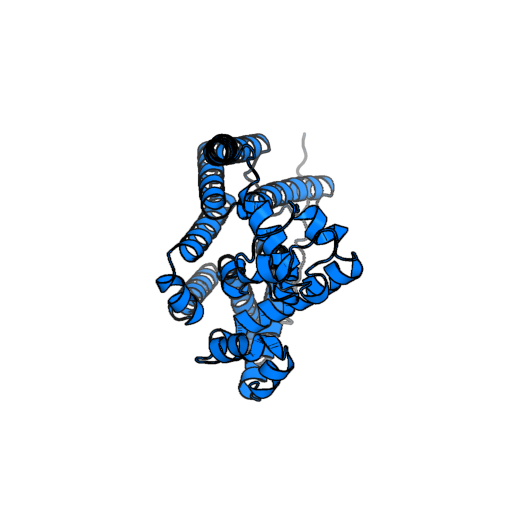-7.768 17.264 1.00 48.81 325 LEU A C 1
ATOM 2630 O O . LEU A 1 325 ? -23.344 -7.462 16.543 1.00 48.81 325 LEU A O 1
ATOM 2634 N N . PHE A 1 326 ? -25.556 -7.731 16.832 1.00 50.19 326 PHE A N 1
ATOM 2635 C CA . PHE A 1 326 ? -25.969 -7.354 15.476 1.00 50.19 326 PHE A CA 1
ATOM 2636 C C . PHE A 1 326 ? -27.059 -6.273 15.432 1.00 50.19 326 PHE A C 1
ATOM 2638 O O . PHE A 1 326 ? -27.523 -5.927 14.342 1.00 50.19 326 PHE A O 1
ATOM 2645 N N . SER A 1 327 ? -27.471 -5.707 16.574 1.00 44.34 327 SER A N 1
ATOM 2646 C CA . SER A 1 327 ? -28.513 -4.692 16.621 1.00 44.34 327 SER A CA 1
ATOM 2647 C C . SER A 1 327 ? -27.879 -3.400 16.156 1.00 44.34 327 SER A C 1
ATOM 2649 O O . SER A 1 327 ? -27.192 -2.657 16.855 1.00 44.34 327 SER A O 1
ATOM 2651 N N . THR A 1 328 ? -28.083 -3.198 14.864 1.00 48.47 328 THR A N 1
ATOM 2652 C CA . THR A 1 328 ? -27.991 -1.936 14.170 1.00 48.47 328 THR A CA 1
ATOM 2653 C C . THR A 1 328 ? -28.434 -0.845 15.127 1.00 48.47 328 THR A C 1
ATOM 2655 O O . THR A 1 328 ? -29.530 -0.920 15.686 1.00 48.47 328 THR A O 1
ATOM 2658 N N . VAL A 1 329 ? -27.560 0.139 15.323 1.00 51.22 329 VAL A N 1
ATOM 2659 C CA . VAL A 1 329 ? -27.852 1.413 15.972 1.00 51.22 329 VAL A CA 1
ATOM 2660 C C . VAL A 1 329 ? -29.202 1.896 15.439 1.00 51.22 329 VAL A C 1
ATOM 2662 O O . VAL A 1 329 ? -29.280 2.486 14.363 1.00 51.22 329 VAL A O 1
ATOM 2665 N N . LYS A 1 330 ? -30.296 1.601 16.154 1.00 47.62 330 LYS A N 1
ATOM 2666 C CA . LYS A 1 330 ? -31.571 2.273 15.937 1.00 47.62 330 LYS A CA 1
ATOM 2667 C C . LYS A 1 330 ? -31.278 3.693 16.369 1.00 47.62 330 LYS A C 1
ATOM 2669 O O . LYS A 1 330 ? -31.254 3.983 17.562 1.00 47.62 330 LYS A O 1
ATOM 2674 N N . ASN A 1 331 ? -30.958 4.533 15.384 1.00 47.81 331 ASN A N 1
ATOM 2675 C CA . ASN A 1 331 ? -30.871 5.974 15.521 1.00 47.81 331 ASN A CA 1
ATOM 2676 C C . ASN A 1 331 ? -32.144 6.418 16.240 1.00 47.81 331 ASN A C 1
ATOM 2678 O O . ASN A 1 331 ? -33.206 6.548 15.628 1.00 47.81 331 ASN A O 1
ATOM 2682 N N . LYS A 1 332 ? -32.041 6.617 17.558 1.00 47.44 332 LYS A N 1
ATOM 2683 C CA . LYS A 1 332 ? -32.982 7.426 18.316 1.00 47.44 332 LYS A CA 1
ATOM 2684 C C . LYS A 1 332 ? -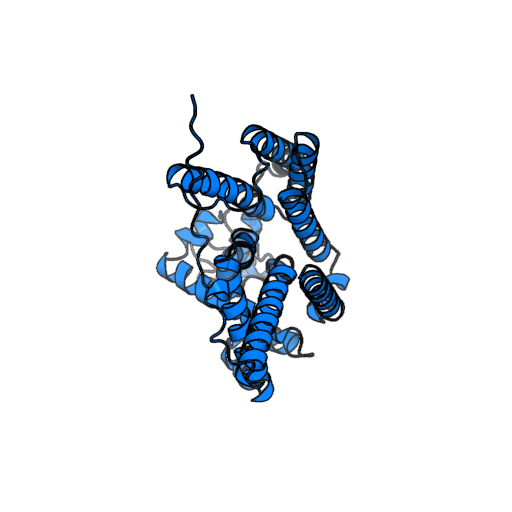32.833 8.812 17.705 1.00 47.44 332 LYS A C 1
ATOM 2686 O O . LYS A 1 332 ? -31.942 9.571 18.072 1.00 47.44 332 LYS A O 1
ATOM 2691 N N . LYS A 1 333 ? -33.652 9.080 16.685 1.00 49.44 333 LYS A N 1
ATOM 2692 C CA . LYS A 1 333 ? -33.973 10.422 16.221 1.00 49.44 333 LYS A CA 1
ATOM 2693 C C . LYS A 1 333 ? -34.335 11.189 17.487 1.00 49.44 333 LYS A C 1
ATOM 2695 O O . LYS A 1 333 ? -35.385 10.953 18.081 1.00 49.44 333 LYS A O 1
ATOM 2700 N N . LEU A 1 334 ? -33.414 12.037 17.925 1.00 47.69 334 LEU A N 1
ATOM 2701 C CA . LEU A 1 334 ? -33.717 13.168 18.777 1.00 47.69 334 LEU A CA 1
ATOM 2702 C C . LEU A 1 334 ? -34.715 14.012 17.985 1.00 47.69 334 LEU A C 1
ATOM 2704 O O . LEU A 1 334 ? -34.341 14.859 17.182 1.00 47.69 334 LEU A O 1
ATOM 2708 N N . ALA A 1 335 ? -35.999 13.720 18.176 1.00 45.09 335 ALA A N 1
ATOM 2709 C CA . ALA A 1 335 ? -37.064 14.690 18.020 1.00 45.09 335 ALA A CA 1
ATOM 2710 C C . ALA A 1 335 ? -36.897 15.700 19.167 1.00 45.09 335 ALA A C 1
ATOM 2712 O O . ALA A 1 335 ? -37.590 15.644 20.175 1.00 45.09 335 ALA A O 1
ATOM 2713 N N . GLY A 1 336 ? -35.866 16.534 19.051 1.00 49.34 336 GLY A N 1
ATOM 2714 C CA . GLY A 1 336 ? -35.667 17.727 19.854 1.00 49.34 336 GLY A CA 1
ATOM 2715 C C . GLY A 1 336 ? -36.091 18.906 18.999 1.00 49.34 336 GLY A C 1
ATOM 2716 O O . GLY A 1 336 ? -35.324 19.373 18.165 1.00 49.34 336 GLY A O 1
ATOM 2717 N N . THR A 1 337 ? -37.353 19.280 19.162 1.00 48.16 337 THR A N 1
ATOM 2718 C CA . THR A 1 337 ? -37.937 20.602 18.918 1.00 48.16 337 THR A CA 1
ATOM 2719 C C . THR A 1 337 ? -36.904 21.729 18.819 1.00 48.16 337 THR A C 1
ATOM 2721 O O . THR A 1 337 ? -36.337 22.137 19.829 1.00 48.16 337 THR A O 1
ATOM 2724 N N . PHE A 1 338 ? -36.717 22.261 17.610 1.00 46.28 338 PHE A N 1
ATOM 2725 C CA . PHE A 1 338 ? -36.399 23.676 17.436 1.00 46.28 338 PHE A CA 1
ATOM 2726 C C . PHE A 1 338 ? -37.727 24.435 17.544 1.00 46.28 338 PHE A C 1
ATOM 2728 O O . PHE A 1 338 ? -38.568 24.335 16.648 1.00 46.28 338 PHE A O 1
ATOM 2735 N N . GLN A 1 339 ? -37.925 25.098 18.683 1.00 48.31 339 GLN A N 1
ATOM 2736 C CA . GLN A 1 339 ? -38.726 26.317 18.787 1.00 48.31 339 GLN A CA 1
ATOM 2737 C C . GLN A 1 339 ? -37.781 27.508 18.701 1.00 48.31 339 GLN A C 1
ATOM 2739 O O . GLN A 1 339 ? -36.647 27.373 19.222 1.00 48.31 339 GLN A O 1
#

Foldseek 3Di:
DVVLVVVLLVVLVVCLVPQVVNVVVVVVDCLLVLLLVLVVQLVCLQQDPADQVSLLSNLQSQLVSCVSPVVSVVQVLVLSVVLVVVQVVCVVVVHDRFPPPRDDPVSSVSSNVSSCVSNVVQLVVCCVVPVGSCVVQQQLLQLLCCLLPVVCAPHPQHHHPVQCVVPSSDGDGDHNCCSQPVVDDPVLQVVQLVQLLVVLLLCLLCSRPPPVLVQCVVVVVVPVVSVVVPDDPVNVCSSVLLVQLLVQLQVLLCPDSHRVVLNVSLSSQQRVCSNVSSSPSDDSCSSNVSSSSSSSSSSSSSVVVVVVVVCCVPVPPPDPPPCVSVPDPPPPPPPPDDD

Mean predicted aligned error: 6.69 Å

Secondary structure (DSSP, 8-state):
-HHHHHHHHHHHHHHHHT-HHHHHHHHH-THHHHHHHHHHHHHHHHHH--HHHHHHHHHHHHHHHHHH-GGGHHHHHHHHHHHHHHHHHHHHTTPPPPSP----HHHHHHHHHHHHHHHHHHHHHHHHHHS-TTHHHHHHHHHHHHHH-GGGTTSTTS--HHHHHH-TT-SS---HHIIIIIHS-HHHHHHHHHHHHHHHHHHHHHTTSTTHHHHHHHTTTTTHHHHHHH--HHHHHHHHHHHHHHHHHHHHHHHSTTTTHHHHHHHHHHHHHHHHHHTT-S-HHHHHGGGHHHHHHHHHHHHHHHHHHHHHHHS---S---GGGT-------------